Protein AF-A0A2J5I989-F1 (afdb_monomer)

Foldseek 3Di:
DDDDPQKDKDFCLGCVVPDFPCVDCPTLVVPQDDLQCAFFQLCVPQVVLLNVDNVNRLQKMWIWGDDPPDDIDTFKIWHKFFAAQVLCVVLVHPVSCVVVVVSLVVPFLQALSLRRLLRSLLSCLLVVHDGDPGPDDPSNVPPPRSNHVDDGQEMETRDMDGRPVCPPVCVRVVSVVSNVVSCVVSNRRWYKYWADQPCCLVPVPDDVVFQQQWFDDDDPPDPTDTGDPPPPQADQDPNHGTAHPGPVSRVLVVVVKDWRDKSQNHTDGDDDPVSCVVPSDDSIIIMIID

InterPro domains:
  IPR016181 Acyl-CoA N-acyltransferase [SSF55729] (39-192)

Radius of gyration: 19.59 Å; Cα contacts (8 Å, |Δi|>4): 509; chains: 1; bounding box: 57×51×46 Å

Sequence (290 aa):
MTTTSEYHVYTAQSRPDLWPDWDNESHPFCSIWPKFFEGDLTDKFYLSKTRNYDELRKFQFFIVRQSPTEPEILVAFAQSIPFFWPELEAIGGRTGLSSHPEVLQSLPDGGYDTILSRGVEQCHARQGLPPLAAPFTDDQARDCTRKCNNRPNALSALSLAVLPEWRSKGLAEMMLGCMKAAARETGLEVLVVPLRPTRKVDFPNVNIADYMFWTKGFGPAQGPVGPILSGDRERVVNGKPCLPFDPWLRKHVSLGGKVVKVARKSMAVEGDMNHFIDLNFIDDVAYTYI

pLDDT: mean 84.06, std 15.73, range [34.0, 98.38]

Organism: NCBI:txid482145

Solvent-accessible surface area (backbone atoms only — not comparable to full-atom values): 16758 Å² total; per-residue (Å²): 134,86,80,74,68,53,65,45,80,45,26,41,65,81,42,61,83,73,58,78,58,76,89,40,73,84,34,80,75,61,74,70,61,64,73,76,61,60,43,29,56,53,54,74,65,47,55,73,48,46,69,72,38,79,89,36,10,68,44,26,39,36,33,33,40,54,52,100,87,49,78,73,39,84,44,31,42,36,38,36,43,53,28,60,50,68,68,45,54,75,48,66,35,63,75,27,40,81,86,43,60,69,52,69,70,71,57,62,48,20,28,52,44,32,50,54,49,26,20,55,40,20,52,30,38,58,70,73,45,77,85,79,94,64,90,65,50,74,54,44,69,66,45,65,66,25,66,40,52,66,74,49,41,30,33,30,52,73,50,75,50,60,43,79,95,56,54,96,68,57,58,69,59,49,51,54,49,49,53,54,48,53,28,56,78,67,63,23,61,40,50,39,30,64,36,69,57,77,58,48,66,85,44,70,90,52,57,63,82,41,55,72,52,15,27,65,77,56,76,101,82,55,66,70,44,69,58,66,63,94,84,57,88,75,52,59,59,95,90,36,75,66,45,39,53,37,70,59,58,25,53,46,37,75,74,63,26,43,80,77,52,71,11,65,52,17,71,63,66,58,74,57,73,67,57,53,66,77,50,63,77,73,68,56,25,38,31,39,32,94

Structure (mmCIF, N/CA/C/O backbone):
data_AF-A0A2J5I989-F1
#
_entry.id   AF-A0A2J5I989-F1
#
loop_
_atom_site.group_PDB
_atom_site.id
_atom_site.type_symbol
_atom_site.label_atom_id
_atom_site.label_alt_id
_atom_site.label_comp_id
_atom_site.label_asym_id
_atom_site.label_entity_id
_atom_site.label_seq_id
_atom_site.pdbx_PDB_ins_code
_atom_site.Cartn_x
_atom_site.Cartn_y
_atom_site.Cartn_z
_atom_site.occupancy
_atom_site.B_iso_or_equiv
_atom_site.auth_seq_id
_atom_site.auth_comp_id
_atom_site.auth_asym_id
_atom_site.auth_atom_id
_atom_site.pdbx_PDB_model_num
ATOM 1 N N . MET A 1 1 ? -34.215 -9.564 13.462 1.00 34.00 1 MET A N 1
ATOM 2 C CA . MET A 1 1 ? -33.536 -8.331 13.907 1.00 34.00 1 MET A CA 1
ATOM 3 C C . MET A 1 1 ? -32.114 -8.398 13.385 1.00 34.00 1 MET A C 1
ATOM 5 O O . MET A 1 1 ? -31.329 -9.186 13.889 1.00 34.00 1 MET A O 1
ATOM 9 N N . THR A 1 2 ? -31.821 -7.701 12.293 1.00 36.59 2 THR A N 1
ATOM 10 C CA . THR A 1 2 ? -30.467 -7.585 11.740 1.00 36.59 2 THR A CA 1
ATOM 11 C C . THR A 1 2 ? -29.663 -6.676 12.659 1.00 36.59 2 THR A C 1
ATOM 13 O O . THR A 1 2 ? -29.947 -5.486 12.744 1.00 36.59 2 THR A O 1
ATOM 16 N N . THR A 1 3 ? -28.707 -7.237 13.394 1.00 40.03 3 THR A N 1
ATOM 17 C CA . THR A 1 3 ? -27.716 -6.463 14.144 1.00 40.03 3 THR A CA 1
ATOM 18 C C . THR A 1 3 ? -26.870 -5.689 13.140 1.00 40.03 3 THR A C 1
ATOM 20 O O . THR A 1 3 ? -26.046 -6.280 12.441 1.00 40.03 3 THR A O 1
ATOM 23 N N . THR A 1 4 ? -27.110 -4.387 13.015 1.00 56.97 4 THR A N 1
ATOM 24 C CA . THR A 1 4 ? -26.229 -3.486 12.269 1.00 56.97 4 THR A CA 1
ATOM 25 C C . THR A 1 4 ? -24.827 -3.577 12.881 1.00 56.97 4 THR A C 1
ATOM 27 O O . THR A 1 4 ? -24.689 -3.515 14.102 1.00 56.97 4 THR A O 1
ATOM 30 N N . SER A 1 5 ? -23.805 -3.809 12.052 1.00 75.12 5 SER A N 1
ATOM 31 C CA . SER A 1 5 ? -22.400 -3.819 12.485 1.00 75.12 5 SER A CA 1
ATOM 32 C C . SER A 1 5 ? -22.061 -2.481 13.143 1.00 75.12 5 SER A C 1
ATOM 34 O O . SER A 1 5 ? -22.339 -1.456 12.548 1.00 75.12 5 SER A O 1
ATOM 36 N N . GLU A 1 6 ? -21.449 -2.468 14.331 1.00 90.25 6 GLU A N 1
ATOM 37 C CA . GLU A 1 6 ? -20.997 -1.227 15.001 1.00 90.25 6 GLU A CA 1
ATOM 38 C C . GLU A 1 6 ? -19.973 -0.445 14.152 1.00 90.25 6 GLU A C 1
ATOM 40 O O . GLU A 1 6 ? -19.865 0.780 14.241 1.00 90.25 6 GLU A O 1
ATOM 45 N N . TYR A 1 7 ? -19.222 -1.161 13.313 1.00 95.00 7 TYR A N 1
ATOM 46 C CA . TYR A 1 7 ? -18.190 -0.607 12.447 1.00 95.00 7 TYR A CA 1
ATOM 47 C C . TYR A 1 7 ? -18.657 -0.579 10.998 1.00 95.00 7 TYR A C 1
ATOM 49 O O . TYR A 1 7 ? -19.063 -1.607 10.443 1.00 95.00 7 TYR A O 1
ATOM 57 N N . HIS A 1 8 ? -18.531 0.592 10.384 1.00 95.44 8 HIS A N 1
ATOM 58 C CA . HIS A 1 8 ? -18.895 0.850 9.000 1.00 95.44 8 HIS A CA 1
ATOM 59 C C . HIS A 1 8 ? -17.674 1.298 8.208 1.00 95.44 8 HIS A C 1
ATOM 61 O O . HIS A 1 8 ? -16.892 2.130 8.670 1.00 95.44 8 HIS A O 1
ATOM 67 N N . VAL A 1 9 ? -17.519 0.738 7.009 1.00 96.12 9 VAL A N 1
ATOM 68 C CA . VAL A 1 9 ? -16.417 1.078 6.111 1.00 96.12 9 VAL A CA 1
ATOM 69 C C . VAL A 1 9 ? -16.887 2.072 5.064 1.00 96.12 9 VAL A C 1
ATOM 71 O O . VAL A 1 9 ? -17.903 1.852 4.407 1.00 96.12 9 VAL A O 1
ATOM 74 N N . TYR A 1 10 ? -16.101 3.124 4.876 1.00 96.94 10 TYR A N 1
ATOM 75 C CA . TYR A 1 10 ? -16.297 4.126 3.837 1.00 96.94 10 TYR A CA 1
ATOM 76 C C . TYR A 1 10 ? -15.023 4.293 3.017 1.00 96.94 10 TYR A C 1
ATOM 78 O O . TYR A 1 10 ? -13.937 3.900 3.444 1.00 96.94 10 TYR A O 1
ATOM 86 N N . THR A 1 11 ? -15.151 4.905 1.844 1.00 96.50 11 THR A N 1
ATOM 87 C CA . THR A 1 11 ? -14.010 5.426 1.083 1.00 96.50 11 THR A CA 1
ATOM 88 C C . THR A 1 11 ? -14.000 6.948 1.092 1.00 96.50 11 THR A C 1
ATOM 90 O O . THR A 1 11 ? -15.050 7.571 1.278 1.00 96.50 11 THR A O 1
ATOM 93 N N . ALA A 1 12 ? -12.856 7.560 0.790 1.00 95.19 12 ALA A N 1
ATOM 94 C CA . ALA A 1 12 ? -12.775 9.008 0.576 1.00 95.19 12 ALA A CA 1
ATOM 95 C C . ALA A 1 12 ? -13.596 9.498 -0.622 1.00 95.19 12 ALA A C 1
ATOM 97 O O . ALA A 1 12 ? -13.903 10.682 -0.713 1.00 95.19 12 ALA A O 1
ATOM 98 N N . GLN A 1 13 ? -13.993 8.601 -1.529 1.00 94.19 13 GLN A N 1
ATOM 99 C CA . GLN A 1 13 ? -14.965 8.933 -2.565 1.00 94.19 13 GLN A CA 1
ATOM 100 C C . GLN A 1 13 ? -16.380 9.084 -1.984 1.00 94.19 13 GLN A C 1
ATOM 102 O O . GLN A 1 13 ? -17.100 9.998 -2.369 1.00 94.19 13 GLN A O 1
ATOM 107 N N . SER A 1 14 ? -16.775 8.203 -1.059 1.00 95.56 14 SER A N 1
ATOM 108 C CA . SER A 1 14 ? -18.116 8.215 -0.450 1.00 95.56 14 SER A CA 1
ATOM 109 C C . SER A 1 14 ? -18.283 9.216 0.699 1.00 95.56 14 SER A C 1
ATOM 111 O O . SER A 1 14 ? -19.377 9.729 0.910 1.00 95.56 14 SER A O 1
ATOM 113 N N . ARG A 1 15 ? -17.209 9.470 1.453 1.00 94.81 15 ARG A N 1
ATOM 114 C CA . ARG A 1 15 ? -17.177 10.320 2.648 1.00 94.81 15 ARG A CA 1
ATOM 115 C C . ARG A 1 15 ? -15.877 11.137 2.663 1.00 94.81 15 ARG A C 1
ATOM 117 O O . ARG A 1 15 ? -14.963 10.827 3.429 1.00 94.81 15 ARG A O 1
ATOM 124 N N . PRO A 1 16 ? -15.736 12.131 1.767 1.00 92.25 16 PRO A N 1
ATOM 125 C CA . PRO A 1 16 ? -14.533 12.966 1.699 1.00 92.25 16 PRO A CA 1
ATOM 126 C C . PRO A 1 16 ? -14.312 13.803 2.970 1.00 92.25 16 PRO A C 1
ATOM 128 O O . PRO A 1 16 ? -13.186 14.196 3.254 1.00 92.25 16 PRO A O 1
ATOM 131 N N . ASP A 1 17 ? -15.372 14.039 3.742 1.00 92.25 17 ASP A N 1
ATOM 132 C CA . ASP A 1 17 ? -15.377 14.768 5.011 1.00 92.25 17 ASP A CA 1
ATOM 133 C C . ASP A 1 17 ? -14.666 14.031 6.158 1.00 92.25 17 ASP A C 1
ATOM 135 O O . ASP A 1 17 ? -14.266 14.662 7.129 1.00 92.25 17 ASP A O 1
ATOM 139 N N . LEU A 1 18 ? -14.469 12.711 6.045 1.00 92.25 18 LEU A N 1
ATOM 140 C CA . LEU A 1 18 ? -13.807 11.897 7.072 1.00 92.25 18 LEU A CA 1
ATOM 141 C C . LEU A 1 18 ? -12.277 11.972 7.030 1.00 92.25 18 LEU A C 1
ATOM 143 O O . LEU A 1 18 ? -11.613 11.305 7.823 1.00 92.25 18 LEU A O 1
ATOM 147 N N . TRP A 1 19 ? -11.688 12.712 6.088 1.00 87.94 19 TRP A N 1
ATOM 148 C CA . TRP A 1 19 ? -10.236 12.794 6.013 1.00 87.94 19 TRP A CA 1
ATOM 149 C C . TRP A 1 19 ? -9.681 13.458 7.282 1.00 87.94 19 TRP A C 1
ATOM 151 O O . TRP A 1 19 ? -10.158 14.536 7.636 1.00 87.94 19 TRP A O 1
ATOM 161 N N . PRO A 1 20 ? -8.676 12.863 7.953 1.00 83.25 20 PRO A N 1
ATOM 162 C CA . PRO A 1 20 ? -8.057 13.496 9.106 1.00 83.25 20 PRO A CA 1
ATOM 163 C C . PRO A 1 20 ? -7.579 14.908 8.778 1.00 83.25 20 PRO A C 1
ATOM 165 O O . PRO A 1 20 ? -6.991 15.143 7.715 1.00 83.25 20 PRO A O 1
ATOM 168 N N . ASP A 1 21 ? -7.818 15.829 9.705 1.00 81.31 21 ASP A N 1
ATOM 169 C CA . ASP A 1 21 ? -7.241 17.164 9.645 1.00 81.31 21 ASP A CA 1
ATOM 170 C C . ASP A 1 21 ? -5.762 17.075 10.039 1.00 81.31 21 ASP A C 1
ATOM 172 O O . ASP A 1 21 ? -5.413 17.084 11.218 1.00 81.31 21 ASP A O 1
ATOM 176 N N . TRP A 1 22 ? -4.902 16.890 9.036 1.00 76.62 22 TRP A N 1
ATOM 177 C CA . TRP A 1 22 ? -3.459 16.718 9.225 1.00 76.62 22 TRP A CA 1
ATOM 178 C C . TRP A 1 22 ? -2.752 18.001 9.661 1.00 76.62 22 TRP A C 1
ATOM 180 O O . TRP A 1 22 ? -1.667 17.916 10.227 1.00 76.62 22 TRP A O 1
ATOM 190 N N . ASP A 1 23 ? -3.364 19.163 9.420 1.00 75.94 23 ASP A N 1
ATOM 191 C CA . ASP A 1 23 ? -2.826 20.456 9.848 1.00 75.94 23 ASP A CA 1
ATOM 192 C C . ASP A 1 23 ? -3.149 20.727 11.330 1.00 75.94 23 ASP A C 1
ATOM 194 O O . ASP A 1 23 ? -2.549 21.591 11.970 1.00 75.94 23 ASP A O 1
ATOM 198 N N . ASN A 1 24 ? -4.072 19.952 11.908 1.00 80.88 24 ASN A N 1
ATOM 199 C CA . ASN A 1 24 ? -4.386 19.968 13.324 1.00 80.88 24 ASN A CA 1
ATOM 200 C C . ASN A 1 24 ? -3.553 18.920 14.078 1.00 80.88 24 ASN A C 1
ATOM 202 O O . ASN A 1 24 ? -3.899 17.739 14.137 1.00 80.88 24 ASN A O 1
ATOM 206 N N . GLU A 1 25 ? -2.482 19.362 14.738 1.00 78.88 25 GLU A N 1
ATOM 207 C CA . GLU A 1 25 ? -1.609 18.500 15.554 1.00 78.88 25 GLU A CA 1
ATOM 208 C C . GLU A 1 25 ? -2.352 17.763 16.684 1.00 78.88 25 GLU A C 1
ATOM 210 O O . GLU A 1 25 ? -1.919 16.701 17.129 1.00 78.88 25 GLU A O 1
ATOM 215 N N . SER A 1 26 ? -3.497 18.292 17.135 1.00 82.81 26 SER A N 1
ATOM 216 C CA . SER A 1 26 ? -4.330 17.650 18.162 1.00 82.81 26 SER A CA 1
ATOM 217 C C . SER A 1 26 ? -5.213 16.530 17.605 1.00 82.81 26 SER A C 1
ATOM 219 O O . SER A 1 26 ? -5.892 15.846 18.374 1.00 82.81 26 SER A O 1
ATOM 221 N N . HIS A 1 27 ? -5.240 16.325 16.284 1.00 83.75 27 HIS A N 1
ATOM 222 C CA . HIS A 1 27 ? -6.022 15.259 15.679 1.00 83.75 27 HIS A CA 1
ATOM 223 C C . HIS A 1 27 ? -5.470 13.883 16.108 1.00 83.75 27 HIS A C 1
ATOM 225 O O . HIS A 1 27 ? -4.269 13.635 15.971 1.00 83.75 27 HIS A O 1
ATOM 231 N N . PRO A 1 28 ? -6.311 12.931 16.565 1.00 85.12 28 PRO A N 1
ATOM 232 C CA . PRO A 1 28 ? -5.848 11.648 17.114 1.00 85.12 28 PRO A CA 1
ATOM 233 C C . PRO A 1 28 ? -4.976 10.812 16.170 1.00 85.12 28 PRO A C 1
ATOM 235 O O . PRO A 1 28 ? -4.204 9.971 16.615 1.00 85.12 28 PRO A O 1
ATOM 238 N N . PHE A 1 29 ? -5.095 11.028 14.859 1.00 85.81 29 PHE A N 1
ATOM 239 C CA . PHE A 1 29 ? -4.285 10.337 13.858 1.00 85.81 29 PHE A CA 1
ATOM 240 C C . PHE A 1 29 ? -2.933 11.009 13.555 1.00 85.81 29 PHE A C 1
ATOM 242 O O . PHE A 1 29 ? -2.085 10.365 12.941 1.00 85.81 29 PHE A O 1
ATOM 249 N N . CYS A 1 30 ? -2.700 12.250 13.988 1.00 79.19 30 CYS A N 1
ATOM 250 C CA . CYS A 1 30 ? -1.416 12.937 13.800 1.00 79.19 30 CYS A CA 1
ATOM 251 C C . CYS A 1 30 ? -0.342 12.414 14.767 1.00 79.19 30 CYS A C 1
ATOM 253 O O . CYS A 1 30 ? 0.826 12.337 14.409 1.00 79.19 30 CYS A O 1
ATOM 255 N N . SER A 1 31 ? -0.734 11.965 15.964 1.00 75.69 31 SER A N 1
ATOM 256 C CA . SER A 1 31 ? 0.191 11.537 17.027 1.00 75.69 31 SER A CA 1
ATOM 257 C C . SER A 1 31 ? 0.538 10.041 17.030 1.00 75.69 31 SER A C 1
ATOM 259 O O . SER A 1 31 ? 1.354 9.594 17.836 1.00 75.69 31 SER A O 1
ATOM 261 N N . ILE A 1 32 ? -0.078 9.238 16.158 1.00 78.19 32 ILE A N 1
ATOM 262 C CA . ILE A 1 32 ? 0.103 7.774 16.145 1.00 78.19 32 ILE A CA 1
ATOM 263 C C . ILE A 1 32 ? 1.193 7.293 15.183 1.00 78.19 32 ILE A C 1
ATOM 265 O O . ILE A 1 32 ? 1.542 6.108 15.217 1.00 78.19 32 ILE A O 1
ATOM 269 N N . TRP A 1 33 ? 1.674 8.163 14.294 1.00 72.44 33 TRP A N 1
ATOM 270 C CA . TRP A 1 33 ? 2.685 7.805 13.308 1.00 72.44 33 TRP A CA 1
ATOM 271 C C . TRP A 1 33 ? 4.063 7.750 13.974 1.00 72.44 33 TRP A C 1
ATOM 273 O O . TRP A 1 33 ? 4.409 8.644 14.744 1.00 72.44 33 TRP A O 1
ATOM 283 N N . PRO A 1 34 ? 4.862 6.697 13.728 1.00 68.88 34 PRO A N 1
ATOM 284 C CA . PRO A 1 34 ? 6.229 6.654 14.225 1.00 68.88 34 PRO A CA 1
ATOM 285 C C . PRO A 1 34 ? 7.054 7.836 13.708 1.00 68.88 34 PRO A C 1
ATOM 287 O O . PRO A 1 34 ? 6.977 8.164 12.525 1.00 68.88 34 PRO A O 1
ATOM 290 N N . LYS A 1 35 ? 7.927 8.384 14.562 1.00 69.62 35 LYS A N 1
ATOM 291 C CA . LYS A 1 35 ? 8.809 9.515 14.225 1.00 69.62 35 LYS A CA 1
ATOM 292 C C . LYS A 1 35 ? 9.643 9.309 12.957 1.00 69.62 35 LYS A C 1
ATOM 294 O O . LYS A 1 35 ? 10.018 10.277 12.322 1.00 69.62 35 LYS A O 1
ATOM 299 N N . PHE A 1 36 ? 9.930 8.066 12.555 1.00 66.81 36 PHE A N 1
ATOM 300 C CA . PHE A 1 36 ? 10.736 7.804 11.354 1.00 66.81 36 PHE A CA 1
ATOM 301 C C . PHE A 1 36 ? 10.047 8.192 10.037 1.00 66.81 36 PHE A C 1
ATOM 303 O O . PHE A 1 36 ? 10.710 8.205 9.006 1.00 66.81 36 PHE A O 1
ATOM 310 N N . PHE A 1 37 ? 8.730 8.433 10.035 1.00 70.31 37 PHE A N 1
ATOM 311 C CA . PHE A 1 37 ? 8.035 9.006 8.876 1.00 70.31 37 PHE A CA 1
ATOM 312 C C . PHE A 1 37 ? 8.211 10.528 8.792 1.00 70.31 37 PHE A C 1
ATOM 314 O O . PHE A 1 37 ? 8.005 11.117 7.730 1.00 70.31 37 PHE A O 1
ATOM 321 N N . GLU A 1 38 ? 8.601 11.187 9.888 1.00 75.19 38 GLU A N 1
ATOM 322 C CA . GLU A 1 38 ? 8.934 12.606 9.845 1.00 75.19 38 GLU A CA 1
ATOM 323 C C . GLU A 1 38 ? 10.143 12.792 8.928 1.00 75.19 38 GLU A C 1
ATOM 325 O O . GLU A 1 38 ? 11.149 12.110 9.075 1.00 75.19 38 GLU A O 1
ATOM 330 N N . GLY A 1 39 ? 10.037 13.709 7.965 1.00 75.19 39 GLY A N 1
ATOM 331 C CA . GLY A 1 39 ? 11.130 13.967 7.024 1.00 75.19 39 GLY A CA 1
ATOM 332 C C . GLY A 1 39 ? 11.043 13.214 5.694 1.00 75.19 39 GLY A C 1
ATOM 333 O O . GLY A 1 39 ? 11.824 13.537 4.805 1.00 75.19 39 GLY A O 1
ATOM 334 N N . ASP A 1 40 ? 10.086 12.295 5.507 1.00 81.81 40 ASP A N 1
ATOM 335 C CA . ASP A 1 40 ? 9.880 11.617 4.217 1.00 81.81 40 ASP A CA 1
ATOM 336 C C . ASP A 1 40 ? 9.452 12.619 3.128 1.00 81.81 40 ASP A C 1
ATOM 338 O O . ASP A 1 40 ? 8.373 13.220 3.178 1.00 81.81 40 ASP A O 1
ATOM 342 N N . LEU A 1 41 ? 10.328 12.827 2.142 1.00 83.25 41 LEU A N 1
ATOM 343 C CA . LEU A 1 41 ? 10.103 13.778 1.052 1.00 83.25 41 LEU A CA 1
ATOM 344 C C . LEU A 1 41 ? 9.023 13.307 0.079 1.00 83.25 41 LEU A C 1
ATOM 346 O O . LEU A 1 41 ? 8.239 14.121 -0.425 1.00 83.25 41 LEU A O 1
ATOM 350 N N . THR A 1 42 ? 8.992 12.002 -0.200 1.00 88.81 42 THR A N 1
ATOM 351 C CA . THR A 1 42 ? 8.033 11.419 -1.134 1.00 88.81 42 THR A CA 1
ATOM 352 C C . THR A 1 42 ? 6.640 11.503 -0.542 1.00 88.81 42 THR A C 1
ATOM 354 O O . THR A 1 42 ? 5.716 11.932 -1.232 1.00 88.81 42 THR A O 1
ATOM 357 N N . ASP A 1 43 ? 6.489 11.144 0.730 1.00 86.75 43 ASP A N 1
ATOM 358 C CA . ASP A 1 43 ? 5.208 11.172 1.428 1.00 86.75 43 ASP A CA 1
ATOM 359 C C . ASP A 1 43 ? 4.638 12.595 1.502 1.00 86.75 43 ASP A C 1
ATOM 361 O O . ASP A 1 43 ? 3.524 12.846 1.026 1.00 86.75 43 ASP A O 1
ATOM 365 N N . LYS A 1 44 ? 5.454 13.562 1.954 1.00 85.50 44 LYS A N 1
ATOM 366 C CA . LYS A 1 44 ? 5.095 14.992 2.000 1.00 85.50 44 LYS A CA 1
ATOM 367 C C . LYS A 1 44 ? 4.592 15.509 0.654 1.00 85.50 44 LYS A C 1
ATOM 369 O O . LYS A 1 44 ? 3.645 16.298 0.602 1.00 85.50 44 LYS A O 1
ATOM 374 N N . PHE A 1 45 ? 5.210 15.074 -0.445 1.00 90.88 45 PHE A N 1
ATOM 375 C CA . PHE A 1 45 ? 4.814 15.519 -1.773 1.00 90.88 45 PHE A CA 1
ATOM 376 C C . PHE A 1 45 ? 3.614 14.742 -2.328 1.00 90.88 45 PHE A C 1
ATOM 378 O O . PHE A 1 45 ? 2.669 15.357 -2.825 1.00 90.88 45 PHE A O 1
ATOM 385 N N . TYR A 1 46 ? 3.632 13.411 -2.310 1.00 93.25 46 TYR A N 1
ATOM 386 C CA . TYR A 1 46 ? 2.692 12.574 -3.059 1.00 93.25 46 TYR A CA 1
ATOM 387 C C . TYR A 1 46 ? 1.495 12.077 -2.253 1.00 93.25 46 TYR A C 1
ATOM 389 O O . TYR A 1 46 ? 0.426 11.915 -2.843 1.00 93.25 46 TYR A O 1
ATOM 397 N N . LEU A 1 47 ? 1.613 11.848 -0.943 1.00 89.31 47 LEU A N 1
ATOM 398 C CA . LEU A 1 47 ? 0.548 11.180 -0.188 1.00 89.31 47 LEU A CA 1
ATOM 399 C C . LEU A 1 47 ? -0.752 11.985 -0.215 1.00 89.31 47 LEU A C 1
ATOM 401 O O . LEU A 1 47 ? -1.824 11.453 -0.501 1.00 89.31 47 LEU A O 1
ATOM 405 N N . SER A 1 48 ? -0.648 13.304 -0.046 1.00 87.25 48 SER A N 1
ATOM 406 C CA . SER A 1 48 ? -1.784 14.230 -0.113 1.00 87.25 48 SER A CA 1
ATOM 407 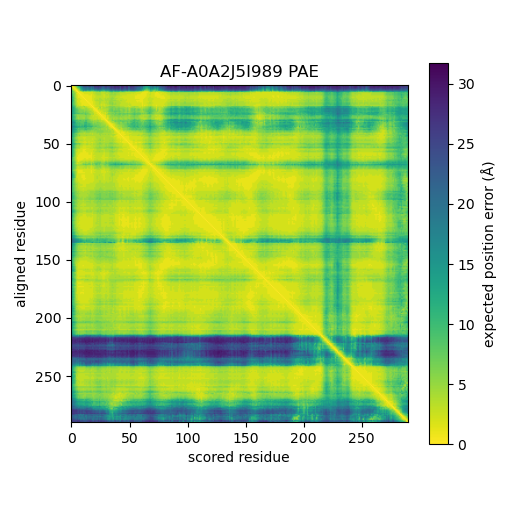C C . SER A 1 48 ? -2.481 14.265 -1.477 1.00 87.25 48 SER A C 1
ATOM 409 O O . SER A 1 48 ? -3.587 14.786 -1.573 1.00 87.25 48 SER A O 1
ATOM 411 N N . LYS A 1 49 ? -1.876 13.717 -2.536 1.00 91.62 49 LYS A N 1
ATOM 412 C CA . LYS A 1 49 ? -2.465 13.654 -3.877 1.00 91.62 49 LYS A CA 1
ATOM 413 C C . LYS A 1 49 ? -3.390 12.447 -4.057 1.00 91.62 49 LYS A C 1
ATOM 415 O O . LYS A 1 49 ? -4.319 12.511 -4.860 1.00 91.62 49 LYS A O 1
ATOM 420 N N . THR A 1 50 ? -3.217 11.389 -3.261 1.00 92.56 50 THR A N 1
ATOM 421 C CA . THR A 1 50 ? -4.076 10.185 -3.283 1.00 92.56 50 THR A CA 1
ATOM 422 C C . THR A 1 50 ? -5.548 10.490 -2.972 1.00 92.56 50 THR A C 1
ATOM 424 O O . THR A 1 50 ? -6.446 9.784 -3.427 1.00 92.56 50 THR A O 1
ATOM 427 N N . ARG A 1 51 ? -5.805 11.585 -2.247 1.00 86.75 51 ARG A N 1
ATOM 428 C CA . ARG A 1 51 ? -7.149 12.084 -1.912 1.00 86.75 51 ARG A CA 1
ATOM 429 C C . ARG A 1 51 ? -7.681 13.148 -2.878 1.00 86.75 51 ARG A C 1
ATOM 431 O O . ARG A 1 51 ? -8.875 13.422 -2.868 1.00 86.75 51 ARG A O 1
ATOM 438 N N . ASN A 1 52 ? -6.838 13.730 -3.730 1.00 88.38 52 ASN A N 1
ATOM 439 C CA . ASN A 1 52 ? -7.244 14.842 -4.596 1.00 88.38 52 ASN A CA 1
ATOM 440 C C . ASN A 1 52 ? -7.809 14.364 -5.941 1.00 88.38 52 ASN A C 1
ATOM 442 O O . ASN A 1 52 ? -8.660 15.035 -6.523 1.00 88.38 52 ASN A O 1
ATOM 446 N N . TYR A 1 53 ? -7.420 13.173 -6.404 1.00 91.31 53 TYR A N 1
ATOM 447 C CA . TYR A 1 53 ? -7.883 12.621 -7.680 1.00 91.31 53 TYR A CA 1
ATOM 448 C C . TYR A 1 53 ? -9.017 11.610 -7.496 1.00 91.31 53 TYR A C 1
ATOM 450 O O . TYR A 1 53 ? -8.908 10.681 -6.693 1.00 91.31 53 TYR A O 1
ATOM 458 N N . ASP A 1 54 ? -10.088 11.755 -8.282 1.00 89.12 54 ASP A N 1
ATOM 459 C CA . ASP A 1 54 ? -11.267 10.873 -8.226 1.00 89.12 54 ASP A CA 1
ATOM 460 C C . ASP A 1 54 ? -10.902 9.395 -8.418 1.00 89.12 54 ASP A C 1
ATOM 462 O O . ASP A 1 54 ? -11.416 8.525 -7.714 1.00 89.12 54 ASP A O 1
ATOM 466 N N . GLU A 1 55 ? -9.967 9.107 -9.330 1.00 92.38 55 GLU A N 1
ATOM 467 C CA . GLU A 1 55 ? -9.504 7.744 -9.614 1.00 92.38 55 GLU A CA 1
ATOM 468 C C . GLU A 1 55 ? -8.880 7.063 -8.383 1.00 92.38 55 GLU A C 1
ATOM 470 O O . GLU A 1 55 ? -8.989 5.843 -8.228 1.00 92.38 55 GLU A O 1
ATOM 475 N N . LEU A 1 56 ? -8.264 7.848 -7.493 1.00 96.44 56 LEU A N 1
ATOM 476 C CA . LEU A 1 56 ? -7.512 7.363 -6.336 1.00 96.44 56 LEU A CA 1
ATOM 477 C C . LEU A 1 56 ? -8.338 7.362 -5.042 1.00 96.44 56 LEU A C 1
ATOM 479 O O . LEU A 1 56 ? -8.116 6.510 -4.179 1.00 96.44 56 LEU A O 1
ATOM 483 N N . ARG A 1 57 ? -9.338 8.248 -4.916 1.00 94.62 57 ARG A N 1
ATOM 484 C CA . ARG A 1 57 ? -10.172 8.384 -3.705 1.00 94.62 57 ARG A CA 1
ATOM 485 C C . ARG A 1 57 ? -10.911 7.106 -3.302 1.00 94.62 57 ARG A C 1
ATOM 487 O O . ARG A 1 57 ? -11.140 6.879 -2.116 1.00 94.62 57 ARG A O 1
ATOM 494 N N . LYS A 1 58 ? -11.254 6.245 -4.261 1.00 94.50 58 LYS A N 1
ATOM 495 C CA . LYS A 1 58 ? -11.907 4.949 -3.994 1.00 94.50 58 LYS A CA 1
ATOM 496 C C . LYS A 1 58 ? -10.991 3.904 -3.340 1.00 94.50 58 LYS A C 1
ATOM 498 O O . LYS A 1 58 ? -11.482 2.895 -2.851 1.00 94.50 58 LYS A O 1
ATOM 503 N N . PHE A 1 59 ? -9.682 4.153 -3.325 1.00 97.31 59 PHE A N 1
ATOM 504 C CA . PHE A 1 59 ? -8.664 3.295 -2.711 1.00 97.31 59 PHE A CA 1
ATOM 505 C C . PHE A 1 59 ? -8.173 3.822 -1.355 1.00 97.31 59 PHE A C 1
ATOM 507 O O . PHE A 1 59 ? -7.189 3.316 -0.808 1.00 97.31 59 PHE A O 1
ATOM 514 N N . GLN A 1 60 ? -8.852 4.836 -0.812 1.00 97.00 60 GLN A N 1
ATOM 515 C CA . GLN A 1 60 ? -8.600 5.365 0.522 1.00 97.00 60 GLN A CA 1
ATOM 516 C C . GLN A 1 60 ? -9.796 5.019 1.403 1.00 97.00 60 GLN A C 1
ATOM 518 O O . GLN A 1 60 ? -10.922 5.378 1.059 1.00 97.00 60 GLN A O 1
ATOM 523 N N . PHE A 1 61 ? -9.562 4.306 2.499 1.00 97.19 61 PHE A N 1
ATOM 524 C CA . PHE A 1 61 ? -10.585 3.648 3.307 1.00 97.19 61 PHE A CA 1
ATOM 525 C C . PHE A 1 61 ? -10.637 4.207 4.724 1.00 97.19 61 PHE A C 1
ATOM 527 O O . PHE A 1 61 ? -9.615 4.577 5.301 1.00 97.19 61 PHE A O 1
ATOM 534 N N . PHE A 1 62 ? -11.829 4.174 5.307 1.00 97.06 62 PHE A N 1
ATOM 535 C CA . PHE A 1 62 ? -12.120 4.601 6.667 1.00 97.06 62 PHE A CA 1
ATOM 536 C C . PHE A 1 62 ? -12.951 3.548 7.382 1.00 97.06 62 PHE A C 1
ATOM 538 O O . PHE A 1 62 ? -13.854 2.974 6.777 1.00 97.06 62 PHE A O 1
ATOM 545 N N . ILE A 1 63 ? -12.701 3.346 8.674 1.00 97.25 63 ILE A N 1
ATOM 546 C CA . ILE A 1 63 ? -13.647 2.691 9.577 1.00 97.25 63 ILE A CA 1
ATOM 547 C C . ILE A 1 63 ? -14.207 3.744 10.511 1.00 97.25 63 ILE A C 1
ATOM 549 O O . ILE A 1 63 ? -13.467 4.353 11.287 1.00 97.25 63 ILE A O 1
ATOM 553 N N . VAL A 1 64 ? -15.523 3.887 10.481 1.00 96.56 64 VAL A N 1
ATOM 554 C CA . VAL A 1 64 ? -16.275 4.709 11.418 1.00 96.56 64 VAL A CA 1
ATOM 555 C C . VAL A 1 64 ? -17.025 3.793 12.373 1.00 96.56 64 VAL A C 1
ATOM 557 O O . VAL A 1 64 ? -17.734 2.879 11.947 1.00 96.56 64 VAL A O 1
ATOM 560 N N . ARG A 1 65 ? -16.861 4.031 13.672 1.00 95.19 65 ARG A N 1
ATOM 561 C CA . ARG A 1 65 ? -17.701 3.437 14.709 1.00 95.19 65 ARG A CA 1
ATOM 562 C C . ARG A 1 65 ? -18.953 4.291 14.848 1.00 95.19 65 ARG A C 1
ATOM 564 O O . ARG A 1 65 ? -18.850 5.489 15.111 1.00 95.19 65 ARG A O 1
ATOM 571 N N . GLN A 1 66 ? -20.112 3.673 14.672 1.00 93.38 66 GLN A N 1
ATOM 572 C CA . GLN A 1 66 ? -21.408 4.326 14.817 1.00 93.38 66 GLN A CA 1
ATOM 573 C C . GLN A 1 66 ? -22.107 3.826 16.079 1.00 93.38 66 GLN A C 1
ATOM 575 O O . GLN A 1 66 ? -22.012 2.655 16.442 1.00 93.38 66 GLN A O 1
ATOM 580 N N . SER A 1 67 ? -22.807 4.731 16.759 1.00 88.88 67 SER A N 1
ATOM 581 C CA . SER A 1 67 ? -23.572 4.439 17.967 1.00 88.88 67 SER A CA 1
ATOM 582 C C . SER A 1 67 ? -24.915 5.170 17.911 1.00 88.88 67 SER A C 1
ATOM 584 O O . SER A 1 67 ? -24.964 6.299 17.426 1.00 88.88 67 SER A O 1
ATOM 586 N N . PRO A 1 68 ? -26.013 4.579 18.419 1.00 86.62 68 PRO A N 1
ATOM 587 C CA . PRO A 1 68 ? -27.287 5.288 18.535 1.00 86.62 68 PRO A CA 1
ATOM 588 C C . PRO A 1 68 ? -27.247 6.464 19.522 1.00 86.62 68 PRO A C 1
ATOM 590 O O . PRO A 1 68 ? -28.102 7.342 19.455 1.00 86.62 68 PRO A O 1
ATOM 593 N N . THR A 1 69 ? -26.305 6.453 20.471 1.00 89.88 69 THR A N 1
ATOM 594 C CA . THR A 1 69 ? -26.267 7.387 21.612 1.00 89.88 69 THR A CA 1
ATOM 595 C C . THR A 1 69 ? -24.997 8.226 21.683 1.00 89.88 69 THR A C 1
ATOM 597 O O . THR A 1 69 ? -24.930 9.157 22.479 1.00 89.88 69 THR A O 1
ATOM 600 N N . GLU A 1 70 ? -23.981 7.894 20.893 1.00 89.50 70 GLU A N 1
ATOM 601 C CA . GLU A 1 70 ? -22.695 8.591 20.864 1.00 89.50 70 GLU A CA 1
ATOM 602 C C . GLU A 1 70 ? -22.426 9.110 19.446 1.00 89.50 70 GLU A C 1
ATOM 604 O O . GLU A 1 70 ? -22.903 8.504 18.482 1.00 89.50 70 GLU A O 1
ATOM 609 N N . PRO A 1 71 ? -21.669 10.211 19.293 1.00 90.88 71 PRO A N 1
ATOM 610 C CA . PRO A 1 71 ? -21.265 10.690 17.976 1.00 90.88 71 PRO A CA 1
ATOM 611 C C . PRO A 1 71 ? -20.487 9.614 17.214 1.00 90.88 71 PRO A C 1
ATOM 613 O O . PRO A 1 71 ? -19.834 8.755 17.812 1.00 90.88 71 PRO A O 1
ATOM 616 N N . GLU A 1 72 ? -20.545 9.671 15.883 1.00 93.38 72 GLU A N 1
ATOM 617 C CA . GLU A 1 72 ? -19.710 8.801 15.063 1.00 93.38 72 GLU A CA 1
ATOM 618 C C . GLU A 1 72 ? -18.226 9.143 15.252 1.00 93.38 72 GLU A C 1
ATOM 620 O O . GLU A 1 72 ? -17.856 10.304 15.434 1.00 93.38 72 GLU A O 1
ATOM 625 N N . ILE A 1 73 ? -17.374 8.118 15.238 1.00 93.06 73 ILE A N 1
ATOM 626 C CA . ILE A 1 73 ? -15.937 8.271 15.481 1.00 93.06 73 ILE A CA 1
ATOM 627 C C . ILE A 1 73 ? -15.175 7.571 14.365 1.00 93.06 73 ILE A C 1
ATOM 629 O O . ILE A 1 73 ? -15.366 6.377 14.135 1.00 93.06 73 ILE A O 1
ATOM 633 N N . LEU A 1 74 ? -14.267 8.287 13.705 1.00 94.88 74 LEU A N 1
ATOM 634 C CA . LEU A 1 74 ? -13.271 7.670 12.835 1.00 94.88 74 LEU A CA 1
ATOM 635 C C . LEU A 1 74 ? -12.267 6.898 13.702 1.00 94.88 74 LEU A C 1
ATOM 637 O O . LEU A 1 74 ? -11.498 7.495 14.448 1.00 94.88 74 LEU A O 1
ATOM 641 N N . VAL A 1 75 ? -12.272 5.569 13.612 1.00 95.44 75 VAL A N 1
ATOM 642 C CA . VAL A 1 75 ? -11.443 4.698 14.469 1.00 95.44 75 VAL A CA 1
ATOM 643 C C . VAL A 1 75 ? -10.249 4.091 13.740 1.00 95.44 75 VAL A C 1
ATOM 645 O O . VAL A 1 75 ? -9.268 3.692 14.374 1.00 95.44 75 VAL A O 1
ATOM 648 N N . ALA A 1 76 ? -10.305 4.037 12.410 1.00 95.56 76 ALA A N 1
ATOM 649 C CA . ALA A 1 76 ? -9.195 3.603 11.577 1.00 95.56 76 ALA A CA 1
ATOM 650 C C . ALA A 1 76 ? -9.260 4.236 10.187 1.00 95.56 76 ALA A C 1
ATOM 652 O O . ALA A 1 76 ? -10.342 4.546 9.688 1.00 95.56 76 ALA A O 1
ATOM 653 N N . PHE A 1 77 ? -8.110 4.340 9.533 1.00 95.12 77 PHE A N 1
ATOM 654 C CA . PHE A 1 77 ? -8.038 4.613 8.104 1.00 95.12 77 PHE A CA 1
ATOM 655 C C . PHE A 1 77 ? -6.951 3.764 7.456 1.00 95.12 77 PHE A C 1
ATOM 657 O O . PHE A 1 77 ? -6.041 3.262 8.125 1.00 95.12 77 PHE A O 1
ATOM 664 N N . ALA A 1 78 ? -7.042 3.611 6.142 1.00 95.19 78 ALA A N 1
ATOM 665 C CA . ALA A 1 78 ? -6.010 2.961 5.364 1.00 95.19 78 ALA A CA 1
ATOM 666 C C . ALA A 1 78 ? -5.923 3.552 3.956 1.00 95.19 78 ALA A C 1
ATOM 668 O O . ALA A 1 78 ? -6.937 3.879 3.345 1.00 95.19 78 ALA A O 1
ATOM 669 N N . GLN A 1 79 ? -4.708 3.674 3.439 1.00 95.94 79 GLN A N 1
ATOM 670 C CA . GLN A 1 79 ? -4.427 4.230 2.123 1.00 95.94 79 GLN A CA 1
ATOM 671 C C . GLN A 1 79 ? -3.809 3.162 1.235 1.00 95.94 79 GLN A C 1
ATOM 673 O O . GLN A 1 79 ? -2.986 2.351 1.672 1.00 95.94 79 GLN A O 1
ATOM 678 N N . SER A 1 80 ? -4.215 3.158 -0.026 1.00 97.50 80 SER A N 1
ATOM 679 C CA . SER A 1 80 ? -3.641 2.292 -1.047 1.00 97.50 80 SER A CA 1
ATOM 680 C C . SER A 1 80 ? -3.605 3.003 -2.391 1.00 97.50 80 SER A C 1
ATOM 682 O O . SER A 1 80 ? -4.338 3.963 -2.620 1.00 97.50 80 SER A O 1
ATOM 684 N N . ILE A 1 81 ? -2.729 2.546 -3.276 1.00 98.19 81 ILE A N 1
ATOM 685 C CA . ILE A 1 81 ? -2.513 3.159 -4.579 1.00 98.19 81 ILE A CA 1
ATOM 686 C C . ILE A 1 81 ? -2.551 2.093 -5.678 1.00 98.19 81 ILE A C 1
ATOM 688 O O . ILE A 1 81 ? -1.801 1.113 -5.612 1.00 98.19 81 ILE A O 1
ATOM 692 N N . PRO A 1 82 ? -3.436 2.226 -6.679 1.00 98.19 82 PRO A N 1
ATOM 693 C CA . PRO A 1 82 ? -3.397 1.377 -7.854 1.00 98.19 82 PRO A CA 1
ATOM 694 C C . PRO A 1 82 ? -2.214 1.780 -8.742 1.00 98.19 82 PRO A C 1
ATOM 696 O O . PRO A 1 82 ? -1.922 2.965 -8.910 1.00 98.19 82 PRO A O 1
ATOM 699 N N . PHE A 1 83 ? -1.546 0.804 -9.345 1.00 98.25 83 PHE A N 1
ATOM 700 C CA . PHE A 1 83 ? -0.460 1.055 -10.284 1.00 98.25 83 PHE A CA 1
ATOM 701 C C . PHE A 1 83 ? -0.462 0.030 -11.416 1.00 98.25 83 PHE A C 1
ATOM 703 O O . PHE A 1 83 ? -0.980 -1.082 -11.298 1.00 98.25 83 PHE A O 1
ATOM 710 N N . PHE A 1 84 ? 0.099 0.436 -12.547 1.00 98.38 84 PHE A N 1
ATOM 711 C CA . PHE A 1 84 ? 0.377 -0.439 -13.669 1.00 98.38 84 PHE A CA 1
ATOM 712 C C . PHE A 1 84 ? 1.761 -1.071 -13.513 1.00 98.38 84 PHE A C 1
ATOM 714 O O . PHE A 1 84 ? 2.759 -0.374 -13.287 1.00 98.38 84 PHE A O 1
ATOM 721 N N . TRP A 1 85 ? 1.788 -2.393 -13.641 1.00 97.62 85 TRP A N 1
ATOM 722 C CA . TRP A 1 85 ? 2.958 -3.252 -13.572 1.00 97.62 85 TRP A CA 1
ATOM 723 C C . TRP A 1 85 ? 3.142 -3.978 -14.921 1.00 97.62 85 TRP A C 1
ATOM 725 O O . TRP A 1 85 ? 2.458 -4.977 -15.166 1.00 97.62 85 TRP A O 1
ATOM 735 N N . PRO A 1 86 ? 4.037 -3.485 -15.800 1.00 97.88 86 PRO A N 1
ATOM 736 C CA . PRO A 1 86 ? 4.227 -4.022 -17.148 1.00 97.88 86 PRO A CA 1
ATOM 737 C C . PRO A 1 86 ? 4.623 -5.499 -17.164 1.00 97.88 86 PRO A C 1
ATOM 739 O O . PRO A 1 86 ? 4.100 -6.279 -17.951 1.00 97.88 86 PRO A O 1
ATOM 742 N N . GLU A 1 87 ? 5.521 -5.904 -16.269 1.00 97.69 87 GLU A N 1
ATOM 743 C CA . GLU A 1 87 ? 6.029 -7.273 -16.202 1.00 97.69 87 GLU A CA 1
ATOM 744 C C . GLU A 1 87 ? 4.937 -8.263 -15.779 1.00 97.69 87 GLU A C 1
ATOM 746 O O . GLU A 1 87 ? 4.916 -9.392 -16.262 1.00 97.69 87 GLU A O 1
ATOM 751 N N . LEU A 1 88 ? 3.991 -7.835 -14.932 1.00 97.19 88 LEU A N 1
ATOM 752 C CA . LEU A 1 88 ? 2.809 -8.628 -14.590 1.00 97.19 88 LEU A CA 1
ATOM 753 C C . LEU A 1 88 ? 1.849 -8.755 -15.782 1.00 97.19 88 LEU A C 1
ATOM 755 O O . LEU A 1 88 ? 1.309 -9.832 -16.017 1.00 97.19 88 LEU A O 1
ATOM 759 N N . GLU A 1 89 ? 1.640 -7.679 -16.545 1.00 97.62 89 GLU A N 1
ATOM 760 C CA . GLU A 1 89 ? 0.817 -7.728 -17.762 1.00 97.62 89 GLU A CA 1
ATOM 761 C C . GLU A 1 89 ? 1.429 -8.674 -18.807 1.00 97.62 89 GLU A C 1
ATOM 763 O O . GLU A 1 89 ? 0.720 -9.499 -19.382 1.00 97.62 89 GLU A O 1
ATOM 768 N N . ALA A 1 90 ? 2.751 -8.621 -18.990 1.00 98.06 90 ALA A N 1
ATOM 769 C CA . ALA A 1 90 ? 3.478 -9.420 -19.975 1.00 98.06 90 ALA A CA 1
ATOM 770 C C . ALA A 1 90 ? 3.334 -10.939 -19.776 1.00 98.06 90 ALA A C 1
ATOM 772 O O . ALA A 1 90 ? 3.425 -11.693 -20.744 1.00 98.06 90 ALA A O 1
ATOM 773 N N . ILE A 1 91 ? 3.082 -11.390 -18.545 1.00 97.69 91 ILE A N 1
ATOM 774 C CA . ILE A 1 91 ? 2.875 -12.810 -18.224 1.00 97.69 91 ILE A CA 1
ATOM 775 C C . ILE A 1 91 ? 1.393 -13.215 -18.180 1.00 97.69 91 ILE A C 1
ATOM 777 O O . ILE A 1 91 ? 1.077 -14.323 -17.759 1.00 97.69 91 ILE A O 1
ATOM 781 N N . GLY A 1 92 ? 0.466 -12.347 -18.597 1.00 96.00 92 GLY A N 1
ATOM 782 C CA . GLY A 1 92 ? -0.972 -12.629 -18.527 1.00 96.00 92 GLY A CA 1
ATOM 783 C C . GLY A 1 92 ? -1.549 -12.483 -17.115 1.00 96.00 92 GLY A C 1
ATOM 784 O O . GLY A 1 92 ? -2.488 -13.192 -16.737 1.00 96.00 92 GLY A O 1
ATOM 785 N N . GLY A 1 93 ? -0.964 -11.589 -16.317 1.00 94.75 93 GLY A N 1
ATOM 786 C CA . GLY A 1 93 ? -1.477 -11.232 -15.006 1.00 94.75 93 GLY A CA 1
ATOM 787 C C . GLY A 1 93 ? -1.152 -12.248 -13.913 1.00 94.75 93 GLY A C 1
ATOM 788 O O . GLY A 1 93 ? -0.184 -13.011 -13.973 1.00 94.75 93 GLY A O 1
ATOM 789 N N . ARG A 1 94 ? -1.991 -12.287 -12.877 1.00 93.62 94 ARG A N 1
ATOM 790 C CA . ARG A 1 94 ? -1.853 -13.176 -11.718 1.00 93.62 94 ARG A CA 1
ATOM 791 C C . ARG A 1 94 ? -1.800 -14.647 -12.118 1.00 93.62 94 ARG A C 1
ATOM 793 O O . ARG A 1 94 ? -1.138 -15.426 -11.436 1.00 93.62 94 ARG A O 1
ATOM 800 N N . THR A 1 95 ? -2.499 -15.045 -13.181 1.00 93.88 95 THR A N 1
ATOM 801 C CA . THR A 1 95 ? -2.503 -16.446 -13.636 1.00 93.88 95 THR A CA 1
ATOM 802 C C . THR A 1 95 ? -1.110 -16.905 -14.084 1.00 93.88 95 THR A C 1
ATOM 804 O O . THR A 1 95 ? -0.695 -18.020 -13.754 1.00 93.88 95 THR A O 1
ATOM 807 N N . GLY A 1 96 ? -0.342 -16.007 -14.710 1.00 94.69 96 GLY A N 1
ATOM 808 C CA . GLY A 1 96 ? 1.028 -16.255 -15.150 1.00 94.69 96 GLY A CA 1
ATOM 809 C C . GLY A 1 96 ? 2.053 -16.380 -14.028 1.00 94.69 96 GLY A C 1
ATOM 810 O O . GLY A 1 96 ? 3.081 -17.022 -14.224 1.00 94.69 96 GLY A O 1
ATOM 811 N N . LEU A 1 97 ? 1.786 -15.835 -12.832 1.00 90.50 97 LEU A N 1
ATOM 812 C CA . LEU A 1 97 ? 2.754 -15.829 -11.720 1.00 90.50 97 LEU A CA 1
ATOM 813 C C . LEU A 1 97 ? 3.184 -17.232 -11.276 1.00 90.50 97 LEU A C 1
ATOM 815 O O . LEU A 1 97 ? 4.258 -17.393 -10.704 1.00 90.50 97 LEU A O 1
ATOM 819 N N . SER A 1 98 ? 2.348 -18.246 -11.514 1.00 88.81 98 SER A N 1
ATOM 820 C CA . SER A 1 98 ? 2.689 -19.638 -11.202 1.00 88.81 98 SER A CA 1
ATOM 821 C C . SER A 1 98 ? 3.805 -20.190 -12.097 1.00 88.81 98 SER A C 1
ATOM 823 O O . SER A 1 98 ? 4.642 -20.952 -11.620 1.00 88.81 98 SER A O 1
ATOM 825 N N . SER A 1 99 ? 3.838 -19.776 -13.366 1.00 95.62 99 SER A N 1
ATOM 826 C CA . SER A 1 99 ? 4.861 -20.156 -14.347 1.00 95.62 99 SER A CA 1
ATOM 827 C C . SER A 1 99 ? 6.025 -19.165 -14.408 1.00 95.62 99 SER A C 1
ATOM 829 O O . SER A 1 99 ? 7.104 -19.546 -14.847 1.00 95.62 99 SER A O 1
ATOM 831 N N . HIS A 1 100 ? 5.812 -17.933 -13.934 1.00 95.25 100 HIS A N 1
ATOM 832 C CA . HIS A 1 100 ? 6.777 -16.831 -13.967 1.00 95.25 100 HIS A CA 1
ATOM 833 C C . HIS A 1 100 ? 6.973 -16.159 -12.592 1.00 95.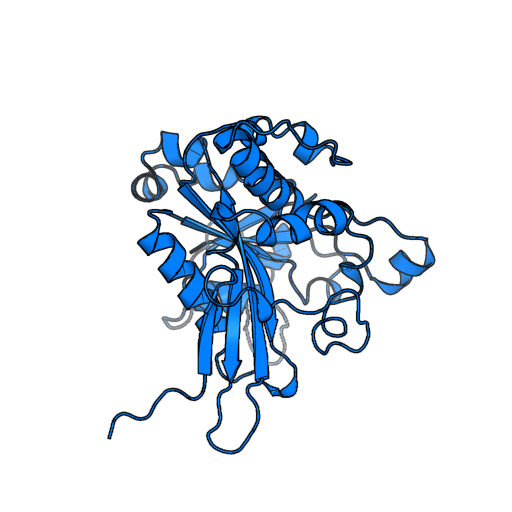25 100 HIS A C 1
ATOM 835 O O . HIS A 1 100 ? 6.735 -14.954 -12.437 1.00 95.25 100 HIS A O 1
ATOM 841 N N . PRO A 1 101 ? 7.369 -16.906 -11.542 1.00 91.38 101 PRO A N 1
ATOM 842 C CA . PRO A 1 101 ? 7.535 -16.350 -10.197 1.00 91.38 101 PRO A CA 1
ATOM 843 C C . PRO A 1 101 ? 8.653 -15.296 -10.103 1.00 91.38 101 PRO A C 1
ATOM 845 O O . PRO A 1 101 ? 8.645 -14.469 -9.188 1.00 91.38 101 PRO A O 1
ATOM 848 N N . GLU A 1 102 ? 9.609 -15.297 -11.034 1.00 94.00 102 GLU A N 1
ATOM 849 C CA . GLU A 1 102 ? 10.690 -14.316 -11.142 1.00 94.00 102 GLU A CA 1
ATOM 850 C C . GLU A 1 102 ? 10.185 -12.889 -11.363 1.00 94.00 102 GLU A C 1
ATOM 852 O O . GLU A 1 102 ? 10.839 -11.945 -10.915 1.00 94.00 102 GLU A O 1
ATOM 857 N N . VAL A 1 103 ? 8.996 -12.715 -11.959 1.00 94.62 103 VAL A N 1
ATOM 858 C CA . VAL A 1 1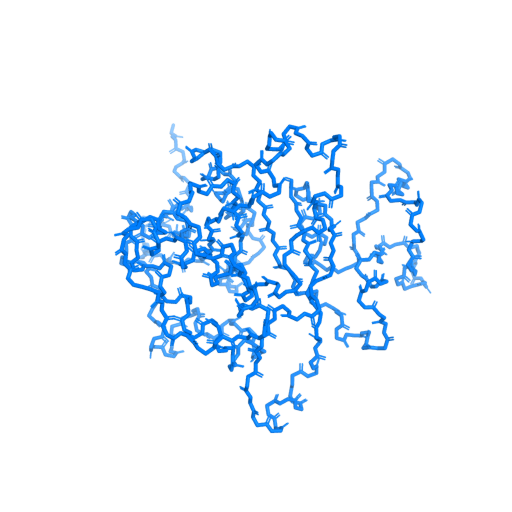03 ? 8.390 -11.392 -12.170 1.00 94.62 103 VAL A CA 1
ATOM 859 C C . VAL A 1 103 ? 8.229 -10.643 -10.856 1.00 94.62 103 VAL A C 1
ATOM 861 O O . VAL A 1 103 ? 8.427 -9.434 -10.826 1.00 94.62 103 VAL A O 1
ATOM 864 N N . LEU A 1 104 ? 7.992 -11.332 -9.737 1.00 92.19 104 LEU A N 1
ATOM 865 C CA . LEU A 1 104 ? 7.889 -10.695 -8.423 1.00 92.19 104 LEU A CA 1
ATOM 866 C C . LEU A 1 104 ? 9.158 -9.911 -8.030 1.00 92.19 104 LEU A C 1
ATOM 868 O O . LEU A 1 104 ? 9.080 -8.952 -7.262 1.00 92.19 104 LEU A O 1
ATOM 872 N N . GLN A 1 105 ? 10.324 -10.277 -8.574 1.00 92.00 105 GLN A N 1
ATOM 873 C CA . GLN A 1 105 ? 11.587 -9.575 -8.332 1.00 92.00 105 GLN A CA 1
ATOM 874 C C . GLN A 1 105 ? 11.708 -8.248 -9.103 1.00 92.00 105 GLN A C 1
ATOM 876 O O . GLN A 1 105 ? 12.551 -7.427 -8.736 1.00 92.00 105 GLN A O 1
ATOM 881 N N . SER A 1 106 ? 10.849 -8.012 -10.107 1.00 94.12 106 SER A N 1
ATOM 882 C CA . SER A 1 106 ? 10.785 -6.762 -10.888 1.00 94.12 106 SER A CA 1
ATOM 883 C C . SER A 1 106 ? 10.121 -5.595 -10.150 1.00 94.12 106 SER A C 1
ATOM 885 O O . SER A 1 106 ? 10.180 -4.459 -10.617 1.00 94.12 106 SER A O 1
ATOM 887 N N . LEU A 1 107 ? 9.520 -5.839 -8.975 1.00 93.31 107 LEU A N 1
ATOM 888 C CA . LEU A 1 107 ? 9.072 -4.753 -8.102 1.00 93.31 107 LEU A CA 1
ATOM 889 C C . LEU A 1 107 ? 10.246 -3.802 -7.798 1.00 93.31 107 LEU A C 1
ATOM 891 O O . LEU A 1 107 ? 11.359 -4.278 -7.539 1.00 93.31 107 LEU A O 1
ATOM 895 N N . PRO A 1 108 ? 10.017 -2.477 -7.813 1.00 91.88 108 PRO A N 1
ATOM 896 C CA . PRO A 1 108 ? 11.092 -1.497 -7.734 1.00 91.88 108 PRO A CA 1
ATOM 897 C C . PRO A 1 108 ? 11.850 -1.584 -6.404 1.00 91.88 108 PRO A C 1
ATOM 899 O O . PRO A 1 108 ? 11.251 -1.682 -5.335 1.00 91.88 108 PRO A O 1
ATOM 902 N N . ASP A 1 109 ? 13.180 -1.485 -6.456 1.00 89.75 109 ASP A N 1
ATOM 903 C CA . ASP A 1 109 ? 14.025 -1.454 -5.249 1.00 89.75 109 ASP A CA 1
ATOM 904 C C . ASP A 1 109 ? 13.791 -0.201 -4.394 1.00 89.75 109 ASP A C 1
ATOM 906 O O . ASP A 1 109 ? 14.018 -0.227 -3.181 1.00 89.75 109 ASP A O 1
ATOM 910 N N . GLY A 1 110 ? 13.291 0.868 -5.021 1.00 90.94 110 GLY A N 1
ATOM 911 C CA . GLY A 1 110 ? 12.855 2.092 -4.359 1.00 90.94 110 GLY A CA 1
ATOM 912 C C . GLY A 1 110 ? 11.509 1.979 -3.636 1.00 90.94 110 GLY A C 1
ATOM 913 O O . GLY A 1 110 ? 10.973 2.990 -3.194 1.00 90.94 110 GLY A O 1
ATOM 914 N N . GLY A 1 111 ? 10.942 0.777 -3.488 1.00 92.44 111 GLY A N 1
ATOM 915 C CA . GLY A 1 111 ? 10.038 0.525 -2.372 1.00 92.44 111 GLY A CA 1
ATOM 916 C C . GLY A 1 111 ? 8.680 1.221 -2.406 1.00 92.44 111 GLY A C 1
ATOM 917 O O . GLY A 1 111 ? 8.060 1.424 -3.454 1.00 92.44 111 GLY A O 1
ATOM 918 N N . TYR A 1 112 ? 8.250 1.583 -1.197 1.00 91.88 112 TYR A N 1
ATOM 919 C CA . TYR A 1 112 ? 7.141 2.486 -0.895 1.00 91.88 112 TYR A CA 1
ATOM 920 C C . TYR A 1 112 ? 7.197 3.770 -1.738 1.00 91.88 112 TYR A C 1
ATOM 922 O O . TYR A 1 112 ? 6.245 4.047 -2.468 1.00 91.88 112 TYR A O 1
ATOM 930 N N . ASP A 1 113 ? 8.329 4.480 -1.737 1.00 92.81 113 ASP A N 1
ATOM 931 C CA . ASP A 1 113 ? 8.481 5.768 -2.420 1.00 92.81 113 ASP A CA 1
ATOM 932 C C . ASP A 1 113 ? 8.252 5.673 -3.932 1.00 92.81 113 ASP A C 1
ATOM 934 O O . ASP A 1 113 ? 7.586 6.511 -4.557 1.00 92.81 113 ASP A O 1
ATOM 938 N N . THR A 1 114 ? 8.818 4.640 -4.555 1.00 95.00 114 THR A N 1
ATOM 939 C CA . THR A 1 114 ? 8.679 4.444 -6.003 1.00 95.00 114 THR A CA 1
ATOM 940 C C . THR A 1 114 ? 7.261 4.026 -6.370 1.00 95.00 114 THR A C 1
ATOM 942 O O . THR A 1 114 ? 6.723 4.504 -7.361 1.00 95.00 114 THR A O 1
ATOM 945 N N . ILE A 1 115 ? 6.609 3.190 -5.560 1.00 95.94 115 ILE A N 1
ATOM 946 C CA . ILE A 1 115 ? 5.231 2.763 -5.828 1.00 95.94 115 ILE A CA 1
ATOM 947 C C . ILE A 1 115 ? 4.222 3.901 -5.621 1.00 95.94 115 ILE A C 1
ATOM 949 O O . ILE A 1 115 ? 3.322 4.065 -6.449 1.00 95.94 115 ILE A O 1
ATOM 953 N N . LEU A 1 116 ? 4.382 4.709 -4.568 1.00 95.88 116 LEU A N 1
ATOM 954 C CA . LEU A 1 116 ? 3.537 5.877 -4.312 1.00 95.88 116 LEU A CA 1
ATOM 955 C C . LEU A 1 116 ? 3.628 6.886 -5.465 1.00 95.88 116 LEU A C 1
ATOM 957 O O . LEU A 1 116 ? 2.605 7.243 -6.056 1.00 95.88 116 LEU A O 1
ATOM 961 N N . SER A 1 117 ? 4.846 7.293 -5.835 1.00 96.12 117 SER A N 1
ATOM 962 C CA . SER A 1 117 ? 5.052 8.214 -6.960 1.00 96.12 117 SER A CA 1
ATOM 963 C C . SER A 1 117 ? 4.541 7.629 -8.281 1.00 96.12 117 SER A C 1
ATOM 965 O O . SER A 1 117 ? 3.810 8.310 -8.999 1.00 96.12 117 SER A O 1
ATOM 967 N N . ARG A 1 118 ? 4.823 6.349 -8.578 1.00 96.69 118 ARG A N 1
ATOM 968 C CA . ARG A 1 118 ? 4.341 5.660 -9.785 1.00 96.69 118 ARG A CA 1
ATOM 969 C C . ARG A 1 118 ? 2.826 5.733 -9.914 1.00 96.69 118 ARG A C 1
ATOM 971 O O . ARG A 1 118 ? 2.335 6.132 -10.964 1.00 96.69 118 ARG A O 1
ATOM 978 N N . GLY A 1 119 ? 2.079 5.355 -8.880 1.00 97.50 119 GLY A N 1
ATOM 979 C CA . GLY A 1 119 ? 0.620 5.323 -8.977 1.00 97.50 119 GLY A CA 1
ATOM 980 C C . GLY A 1 119 ? -0.004 6.710 -9.173 1.00 97.50 119 GLY A C 1
ATOM 981 O O . GLY A 1 119 ? -0.946 6.852 -9.956 1.00 97.50 119 GLY A O 1
ATOM 982 N N . VAL A 1 120 ? 0.556 7.749 -8.539 1.00 97.19 120 VAL A N 1
ATOM 983 C CA . VAL A 1 120 ? 0.097 9.135 -8.729 1.00 97.19 120 VAL A CA 1
ATOM 984 C C . VAL A 1 120 ? 0.455 9.672 -10.121 1.00 97.19 120 VAL A C 1
ATOM 986 O O . VAL A 1 120 ? -0.409 10.231 -10.794 1.00 97.19 120 VAL A O 1
ATOM 989 N N . GLU A 1 121 ? 1.689 9.481 -10.590 1.00 96.69 121 GLU A N 1
ATOM 990 C CA . GLU A 1 121 ? 2.120 9.936 -11.924 1.00 96.69 121 GLU A CA 1
ATOM 991 C C . GLU A 1 121 ? 1.365 9.216 -13.049 1.00 96.69 121 GLU A C 1
ATOM 993 O O . GLU A 1 121 ? 0.943 9.843 -14.019 1.00 96.69 121 GLU A O 1
ATOM 998 N N . GLN A 1 122 ? 1.097 7.916 -12.904 1.00 97.75 122 GLN A N 1
ATOM 999 C CA . GLN A 1 122 ? 0.294 7.179 -13.881 1.00 97.75 122 GLN A CA 1
ATOM 1000 C C . GLN A 1 122 ? -1.167 7.658 -13.894 1.00 97.75 122 GLN A C 1
ATOM 1002 O O . GLN A 1 122 ? -1.795 7.697 -14.952 1.00 97.75 122 GLN A O 1
ATOM 1007 N N . CYS A 1 123 ? -1.714 8.060 -12.739 1.00 97.19 123 CYS A N 1
ATOM 1008 C CA . CYS A 1 123 ? -3.025 8.712 -12.658 1.00 97.19 123 CYS A CA 1
ATOM 1009 C C . CYS A 1 123 ? -3.026 10.047 -13.423 1.00 97.19 123 CYS A C 1
ATOM 1011 O O . CYS A 1 123 ? -3.958 10.324 -14.177 1.00 97.19 123 CYS A O 1
ATOM 1013 N N . HIS A 1 124 ? -1.964 10.847 -13.294 1.00 96.06 124 HIS A N 1
ATOM 1014 C CA . HIS A 1 124 ? -1.761 12.061 -14.092 1.00 96.06 124 HIS A CA 1
ATOM 1015 C C . HIS A 1 124 ? -1.700 11.764 -15.593 1.00 96.06 124 HIS A C 1
ATOM 1017 O O . HIS A 1 124 ? -2.432 12.375 -16.374 1.00 96.06 124 HIS A O 1
ATOM 1023 N N . ALA A 1 125 ? -0.877 10.792 -15.991 1.00 96.62 125 ALA A N 1
ATOM 1024 C CA . ALA A 1 125 ? -0.703 10.400 -17.384 1.00 96.62 125 ALA A CA 1
ATOM 1025 C C . ALA A 1 125 ? -2.026 9.941 -18.019 1.00 96.62 125 ALA A C 1
ATOM 1027 O O . ALA A 1 125 ? -2.331 10.312 -19.153 1.00 96.62 125 ALA A O 1
ATOM 1028 N N . ARG A 1 126 ? -2.854 9.189 -17.278 1.00 96.94 126 ARG A N 1
ATOM 1029 C CA . A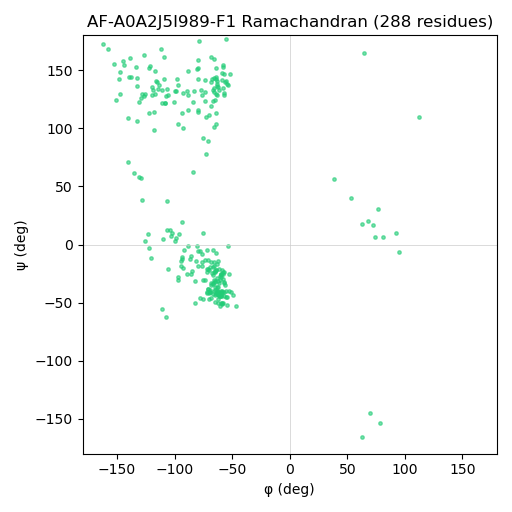RG A 1 126 ? -4.201 8.780 -17.714 1.00 96.94 126 ARG A CA 1
ATOM 1030 C C . ARG A 1 126 ? -5.173 9.943 -17.886 1.00 96.94 126 ARG A C 1
ATOM 1032 O O . ARG A 1 126 ? -6.042 9.873 -18.748 1.00 96.94 126 ARG A O 1
ATOM 1039 N N . GLN A 1 127 ? -5.021 11.002 -17.097 1.00 95.44 127 GLN A N 1
ATOM 1040 C CA . GLN A 1 127 ? -5.850 12.208 -17.177 1.00 95.44 127 GLN A CA 1
ATOM 1041 C C . GLN A 1 127 ? -5.312 13.249 -18.173 1.00 95.44 127 GLN A C 1
ATOM 1043 O O . GLN A 1 127 ? -5.927 14.298 -18.346 1.00 95.44 127 GLN A O 1
ATOM 1048 N N . GLY A 1 128 ? -4.174 12.988 -18.828 1.00 95.12 128 GLY A N 1
ATOM 1049 C CA . GLY A 1 128 ? -3.522 13.955 -19.716 1.00 95.12 128 GLY A CA 1
ATOM 1050 C C . GLY A 1 128 ? -2.946 15.171 -18.981 1.00 95.12 128 GLY A C 1
ATOM 1051 O O . GLY A 1 128 ? -2.736 16.216 -19.594 1.00 95.12 128 GLY A O 1
ATOM 1052 N N . LEU A 1 129 ? -2.708 15.053 -17.671 1.00 93.81 129 LEU A N 1
ATOM 1053 C CA . LEU A 1 129 ? -2.104 16.101 -16.854 1.00 93.81 129 LEU A CA 1
ATOM 1054 C C . LEU A 1 129 ? -0.575 16.102 -17.019 1.00 93.81 129 LEU A C 1
ATOM 1056 O O . LEU A 1 129 ? 0.020 15.048 -17.266 1.00 93.81 129 LEU A O 1
ATOM 1060 N N . PRO A 1 130 ? 0.090 17.261 -16.865 1.00 91.50 130 PRO A N 1
ATOM 1061 C CA . PRO A 1 130 ? 1.544 17.326 -16.938 1.00 91.50 130 PRO A CA 1
ATOM 1062 C C . PRO A 1 130 ? 2.203 16.521 -15.799 1.00 91.50 130 PRO A C 1
ATOM 1064 O O . PRO A 1 130 ? 1.618 16.412 -14.712 1.00 91.50 130 PRO A O 1
ATOM 1067 N N . PRO A 1 131 ? 3.424 15.989 -16.011 1.00 87.25 131 PRO A N 1
ATOM 1068 C CA . PRO A 1 131 ? 4.204 15.351 -14.952 1.00 87.25 131 PRO A CA 1
ATOM 1069 C C . PRO A 1 131 ? 4.442 16.301 -13.778 1.00 87.25 131 PRO A C 1
ATOM 1071 O O . PRO A 1 131 ? 4.612 17.509 -13.974 1.00 87.25 131 PRO A O 1
ATOM 1074 N N . LEU A 1 132 ? 4.489 15.765 -12.560 1.00 90.31 132 LEU A N 1
ATOM 1075 C CA . LEU A 1 132 ? 4.748 16.588 -11.381 1.00 90.31 132 LEU A CA 1
ATOM 1076 C C . LEU A 1 132 ? 6.251 16.871 -11.240 1.00 90.31 132 LEU A C 1
ATOM 1078 O O . LEU A 1 132 ? 7.101 16.015 -11.480 1.00 90.31 132 LEU A O 1
ATOM 1082 N N . ALA A 1 133 ? 6.588 18.087 -10.808 1.00 85.75 133 ALA A N 1
ATOM 1083 C CA . ALA A 1 133 ? 7.959 18.492 -10.497 1.00 85.75 133 ALA A CA 1
ATOM 1084 C C . ALA A 1 133 ? 8.341 18.070 -9.065 1.00 85.75 133 ALA A C 1
ATOM 1086 O O . ALA A 1 133 ? 8.545 18.913 -8.194 1.00 85.75 133 ALA A O 1
ATOM 1087 N N . ALA A 1 134 ? 8.355 16.763 -8.800 1.00 83.00 134 ALA A N 1
ATOM 1088 C CA . ALA A 1 134 ? 8.694 16.229 -7.484 1.00 83.00 134 ALA A CA 1
ATOM 1089 C C . ALA A 1 134 ? 10.217 16.191 -7.247 1.00 83.00 134 ALA A C 1
ATOM 1091 O O . ALA A 1 134 ? 10.979 16.018 -8.206 1.00 83.00 134 ALA A O 1
ATOM 1092 N N . PRO A 1 135 ? 10.678 16.291 -5.985 1.00 79.25 135 PRO A N 1
ATOM 1093 C CA . PRO A 1 135 ? 12.065 16.016 -5.619 1.00 79.25 135 PRO A CA 1
ATOM 1094 C C . PRO A 1 135 ? 12.319 14.503 -5.684 1.00 79.25 135 PRO A C 1
ATOM 1096 O O . PRO A 1 135 ? 12.286 13.806 -4.674 1.00 79.25 135 PRO A O 1
ATOM 1099 N N . PHE A 1 136 ? 12.489 13.980 -6.899 1.00 80.62 136 PHE A N 1
ATOM 1100 C CA . PHE A 1 136 ? 12.614 12.544 -7.118 1.00 80.62 136 PHE A CA 1
ATOM 1101 C C . PHE A 1 136 ? 13.847 11.963 -6.429 1.00 80.62 136 PHE A C 1
ATOM 1103 O O . PHE A 1 136 ? 14.956 12.471 -6.595 1.00 80.62 136 PHE A O 1
ATOM 1110 N N . THR A 1 137 ? 13.667 10.824 -5.765 1.00 87.50 137 THR A N 1
ATOM 1111 C CA . THR A 1 137 ? 14.782 9.937 -5.442 1.00 87.50 137 THR A CA 1
ATOM 1112 C C . THR A 1 137 ? 15.375 9.354 -6.727 1.00 87.50 137 THR A C 1
ATOM 1114 O O . THR A 1 137 ? 14.726 9.284 -7.776 1.00 87.50 137 THR A O 1
ATOM 1117 N N . ASP A 1 138 ? 16.611 8.876 -6.642 1.00 88.56 138 ASP A N 1
ATOM 1118 C CA . ASP A 1 138 ? 17.305 8.199 -7.738 1.00 88.56 138 ASP A CA 1
ATOM 1119 C C . ASP A 1 138 ? 16.483 7.062 -8.375 1.00 88.56 138 ASP A C 1
ATOM 1121 O O . ASP A 1 138 ? 16.478 6.890 -9.597 1.00 88.56 138 ASP A O 1
ATOM 1125 N N . ASP A 1 139 ? 15.787 6.270 -7.555 1.00 90.12 139 ASP A N 1
ATOM 1126 C CA . ASP A 1 139 ? 14.958 5.154 -8.020 1.00 90.12 139 ASP A CA 1
ATOM 1127 C C . ASP A 1 139 ? 13.691 5.637 -8.726 1.00 90.12 139 ASP A C 1
ATOM 1129 O O . ASP A 1 139 ? 13.360 5.138 -9.803 1.00 90.12 139 ASP A O 1
ATOM 1133 N N . GLN A 1 140 ? 13.043 6.676 -8.199 1.00 92.81 140 GLN A N 1
ATOM 1134 C CA . GLN A 1 140 ? 11.903 7.302 -8.864 1.00 92.81 140 GLN A CA 1
ATOM 1135 C C . GLN A 1 140 ? 12.316 7.918 -10.204 1.00 92.81 140 GLN A C 1
ATOM 1137 O O . GLN A 1 140 ? 11.606 7.769 -11.197 1.00 92.81 140 GLN A O 1
ATOM 1142 N N . ALA A 1 141 ? 13.478 8.576 -10.268 1.00 91.44 141 ALA A N 1
ATOM 1143 C CA . ALA A 1 141 ? 13.993 9.175 -11.495 1.00 91.44 141 ALA A CA 1
ATOM 1144 C C . ALA A 1 141 ? 14.196 8.131 -12.610 1.00 91.44 141 ALA A C 1
ATOM 1146 O O . ALA A 1 141 ? 13.844 8.396 -13.767 1.00 91.44 141 ALA A O 1
ATOM 1147 N N . ARG A 1 142 ? 14.698 6.940 -12.253 1.00 92.31 142 ARG A N 1
ATOM 1148 C CA . ARG A 1 142 ? 14.885 5.800 -13.166 1.00 92.31 142 ARG A CA 1
ATOM 1149 C C . ARG A 1 142 ? 13.594 5.061 -13.516 1.00 92.31 142 ARG A C 1
ATOM 1151 O O . ARG A 1 142 ? 13.575 4.353 -14.521 1.00 92.31 142 ARG A O 1
ATOM 1158 N N . ASP A 1 143 ? 12.528 5.217 -12.734 1.00 94.19 143 ASP A N 1
ATOM 1159 C CA . ASP A 1 143 ? 11.255 4.552 -12.996 1.00 94.19 143 ASP A CA 1
ATOM 1160 C C . ASP A 1 143 ? 10.551 5.145 -14.227 1.00 94.19 143 ASP A C 1
ATOM 1162 O O . ASP A 1 143 ? 9.753 6.080 -14.142 1.00 94.19 143 ASP A O 1
ATOM 1166 N N . CYS A 1 144 ? 10.840 4.612 -15.413 1.00 93.44 144 CYS A N 1
ATOM 1167 C CA . CYS A 1 144 ? 10.168 5.023 -16.646 1.00 93.44 144 CYS A CA 1
ATOM 1168 C C . CYS A 1 144 ? 8.677 4.641 -16.656 1.00 93.44 144 CYS A C 1
ATOM 1170 O O . CYS A 1 144 ? 7.877 5.339 -17.282 1.00 93.44 144 CYS A O 1
ATOM 1172 N N . THR A 1 145 ? 8.290 3.594 -15.919 1.00 95.75 145 THR A N 1
ATOM 1173 C CA . THR A 1 145 ? 6.919 3.060 -15.856 1.00 95.75 145 THR A CA 1
ATOM 1174 C C . THR A 1 145 ? 5.924 4.045 -15.242 1.00 95.75 145 THR A C 1
ATOM 1176 O O . THR A 1 145 ? 4.733 3.995 -15.556 1.00 95.75 145 THR A O 1
ATOM 1179 N N . ARG A 1 146 ? 6.381 5.006 -14.427 1.00 94.62 146 ARG A N 1
ATOM 1180 C CA . ARG A 1 146 ? 5.526 6.080 -13.884 1.00 94.62 146 ARG A CA 1
ATOM 1181 C C . ARG A 1 146 ? 4.859 6.945 -14.962 1.00 94.62 146 ARG A C 1
ATOM 1183 O O . ARG A 1 146 ? 3.840 7.565 -14.695 1.00 94.62 146 ARG A O 1
ATOM 1190 N N . LYS A 1 147 ? 5.417 6.974 -16.180 1.00 94.00 147 LYS A N 1
ATOM 1191 C CA . LYS A 1 147 ? 4.896 7.748 -17.322 1.00 94.00 147 LYS A CA 1
ATOM 1192 C C . LYS A 1 147 ? 3.815 7.006 -18.114 1.00 94.00 147 LYS A C 1
ATOM 1194 O O . LYS A 1 147 ? 3.212 7.592 -19.010 1.00 94.00 147 LYS A O 1
ATOM 1199 N N . CYS A 1 148 ? 3.602 5.719 -17.842 1.00 96.25 148 CYS A N 1
ATOM 1200 C CA . CYS A 1 148 ? 2.607 4.917 -18.544 1.00 96.25 148 CYS A CA 1
ATOM 1201 C C . CYS A 1 148 ? 1.187 5.391 -18.214 1.00 96.25 148 CYS A C 1
ATOM 1203 O O . CYS A 1 148 ? 0.869 5.701 -17.068 1.00 96.25 148 CYS A O 1
ATOM 1205 N N . ASN A 1 149 ? 0.309 5.373 -19.214 1.00 97.12 149 ASN A N 1
ATOM 1206 C CA . ASN A 1 149 ? -1.118 5.666 -19.061 1.00 97.12 149 ASN A CA 1
ATOM 1207 C C . ASN A 1 149 ? -1.991 4.400 -19.152 1.00 97.12 149 ASN A C 1
ATOM 1209 O O . ASN A 1 149 ? -3.214 4.484 -19.263 1.00 97.12 149 ASN A O 1
ATOM 1213 N N . ASN A 1 150 ? -1.382 3.216 -19.099 1.00 97.88 150 ASN A N 1
ATOM 1214 C CA . ASN A 1 150 ? -2.101 1.951 -19.032 1.00 97.88 150 ASN A CA 1
ATOM 1215 C C . ASN A 1 150 ? -3.015 1.914 -17.797 1.00 97.88 150 ASN A C 1
ATOM 1217 O O . ASN A 1 150 ? -2.772 2.581 -16.780 1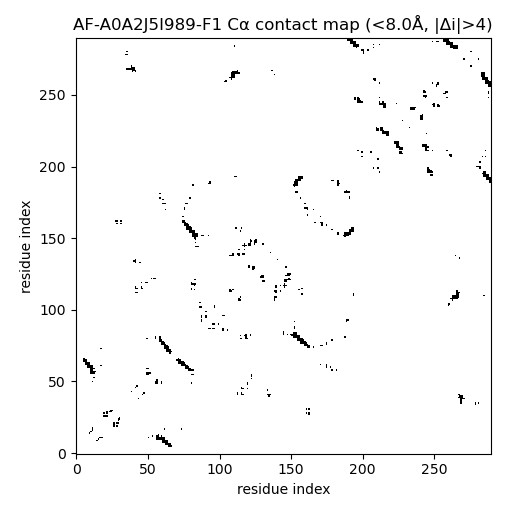.00 97.88 150 ASN A O 1
ATOM 1221 N N . ARG A 1 151 ? -4.076 1.106 -17.882 1.00 97.19 151 ARG A N 1
ATOM 1222 C CA . ARG A 1 151 ? -4.927 0.824 -16.724 1.00 97.19 151 ARG A CA 1
ATOM 1223 C C . ARG A 1 151 ? -4.100 0.102 -15.651 1.00 97.19 151 ARG A C 1
ATOM 1225 O O . ARG A 1 151 ? -3.281 -0.745 -16.001 1.00 97.19 151 ARG A O 1
ATOM 1232 N N . PRO A 1 152 ? -4.294 0.421 -14.362 1.00 98.06 152 PRO A N 1
ATOM 1233 C CA . PRO A 1 152 ? -3.610 -0.299 -13.299 1.00 98.06 152 PRO A CA 1
ATOM 1234 C C . PRO A 1 152 ? -4.047 -1.769 -13.279 1.00 98.06 152 PRO A C 1
ATOM 1236 O O . PRO A 1 152 ? -5.213 -2.073 -13.525 1.00 98.06 152 PRO A O 1
ATOM 1239 N N . ASN A 1 153 ? -3.110 -2.663 -12.969 1.00 98.06 153 ASN A N 1
ATOM 1240 C CA . ASN A 1 153 ? -3.328 -4.108 -12.812 1.00 98.06 153 ASN A CA 1
ATOM 1241 C C . ASN A 1 153 ? -2.907 -4.611 -11.417 1.00 98.06 153 ASN A C 1
ATOM 1243 O O . ASN A 1 153 ? -3.115 -5.777 -11.083 1.00 98.06 153 ASN A O 1
ATOM 1247 N N . ALA A 1 154 ? -2.355 -3.729 -10.583 1.00 97.94 154 ALA A N 1
ATOM 1248 C CA . ALA A 1 154 ? -1.904 -4.011 -9.231 1.00 97.94 154 ALA A CA 1
ATOM 1249 C C . ALA A 1 154 ? -2.389 -2.933 -8.251 1.00 97.94 154 ALA A C 1
ATOM 1251 O O . ALA A 1 154 ? -2.588 -1.775 -8.621 1.00 97.94 154 ALA A O 1
ATOM 1252 N N . LEU A 1 155 ? -2.555 -3.312 -6.985 1.00 98.25 155 LEU A N 1
ATOM 1253 C CA . LEU A 1 155 ? -2.803 -2.410 -5.862 1.00 98.25 155 LEU A CA 1
ATOM 1254 C C . LEU A 1 155 ? -1.623 -2.488 -4.894 1.00 98.25 155 LEU A C 1
ATOM 1256 O O . LEU A 1 155 ? -1.134 -3.581 -4.622 1.00 98.25 155 LEU A O 1
ATOM 1260 N N . SER A 1 156 ? -1.188 -1.363 -4.335 1.00 97.62 156 SER A N 1
ATOM 1261 C CA . SER A 1 156 ? -0.259 -1.354 -3.204 1.00 97.62 156 SER A CA 1
ATOM 1262 C C . SER A 1 156 ? -0.907 -0.737 -1.982 1.00 97.62 156 SER A C 1
ATOM 1264 O O . SER A 1 156 ? -1.415 0.378 -2.060 1.00 97.62 156 SER A O 1
ATOM 1266 N N . ALA A 1 157 ? -0.850 -1.415 -0.840 1.00 96.12 157 ALA A N 1
ATOM 1267 C CA . ALA A 1 157 ? -1.111 -0.755 0.433 1.00 96.12 157 ALA A CA 1
ATOM 1268 C C . ALA A 1 157 ? 0.025 0.240 0.723 1.00 96.12 157 ALA A C 1
ATOM 1270 O O . ALA A 1 157 ? 1.187 -0.050 0.435 1.00 96.12 157 ALA A O 1
ATOM 1271 N N . LEU A 1 158 ? -0.323 1.408 1.256 1.00 92.94 158 LEU A N 1
ATOM 1272 C CA . LEU A 1 158 ? 0.624 2.461 1.618 1.00 92.94 158 LEU A CA 1
ATOM 1273 C C . LEU A 1 158 ? 0.695 2.606 3.133 1.00 92.94 158 LEU A C 1
ATOM 1275 O O . LEU A 1 158 ? 1.756 2.482 3.734 1.00 92.94 158 LEU A O 1
ATOM 1279 N N . SER A 1 159 ? -0.457 2.823 3.758 1.00 89.94 159 SER A N 1
ATOM 1280 C CA . SER A 1 159 ? -0.527 3.123 5.179 1.00 89.94 159 SER A CA 1
ATOM 1281 C C . SER A 1 159 ? -1.812 2.562 5.781 1.00 89.94 159 SER A C 1
ATOM 1283 O O . SER A 1 159 ? -2.835 2.433 5.108 1.00 89.94 159 SER A O 1
ATOM 1285 N N . LEU A 1 160 ? -1.755 2.164 7.050 1.00 92.12 160 LEU A N 1
ATOM 1286 C CA . LEU A 1 160 ? -2.913 1.716 7.817 1.00 92.12 160 LEU A CA 1
ATOM 1287 C C . LEU A 1 160 ? -2.711 2.108 9.270 1.00 92.12 160 LEU A C 1
ATOM 1289 O O . LEU A 1 160 ? -1.692 1.784 9.878 1.00 92.12 160 LEU A O 1
ATOM 1293 N N . ALA A 1 161 ? -3.720 2.755 9.830 1.00 91.50 161 ALA A N 1
ATOM 1294 C CA . ALA A 1 161 ? -3.711 3.227 11.196 1.00 91.50 161 ALA A CA 1
ATOM 1295 C C . ALA A 1 161 ? -5.013 2.853 11.902 1.00 91.50 161 ALA A C 1
ATOM 1297 O O . ALA A 1 161 ? -6.102 3.027 11.361 1.00 91.50 161 ALA A O 1
ATOM 1298 N N . VAL A 1 162 ? -4.886 2.382 13.142 1.00 93.56 162 VAL A N 1
ATOM 1299 C CA . VAL A 1 162 ? -6.002 2.160 14.067 1.00 93.56 162 VAL A CA 1
ATOM 1300 C C . VAL A 1 162 ? -5.687 2.911 15.353 1.00 93.56 162 VAL A C 1
ATOM 1302 O O . VAL A 1 162 ? -4.588 2.744 15.909 1.00 93.56 162 VAL A O 1
ATOM 1305 N N . LEU A 1 163 ? -6.645 3.714 15.821 1.00 93.00 163 LEU A N 1
ATOM 1306 C CA . LEU A 1 163 ? -6.516 4.449 17.077 1.00 93.00 163 LEU A CA 1
ATOM 1307 C C . LEU A 1 163 ? -6.218 3.487 18.240 1.00 93.00 163 LEU A C 1
ATOM 1309 O O . LEU A 1 163 ? -6.781 2.387 18.262 1.00 93.00 163 LEU A O 1
ATOM 1313 N N . PRO A 1 164 ? -5.331 3.854 19.187 1.00 91.69 164 PRO A N 1
ATOM 1314 C CA . PRO A 1 164 ? -4.874 2.965 20.256 1.00 91.69 164 PRO A CA 1
ATOM 1315 C C . PRO A 1 164 ? -5.994 2.241 21.014 1.00 91.69 164 PRO A C 1
ATOM 1317 O O . PRO A 1 164 ? -5.906 1.029 21.214 1.00 91.69 164 PRO A O 1
ATOM 1320 N N . GLU A 1 165 ? -7.072 2.950 21.346 1.00 92.12 165 GLU A N 1
ATOM 1321 C CA . GLU A 1 165 ? -8.234 2.466 22.105 1.00 92.12 165 GLU A CA 1
ATOM 1322 C C . GLU A 1 165 ? -9.039 1.400 21.339 1.00 92.12 165 GLU A C 1
ATOM 1324 O O . GLU A 1 165 ? -9.786 0.611 21.925 1.00 92.12 165 GLU A O 1
ATOM 1329 N N . TRP A 1 166 ? -8.863 1.346 20.016 1.00 93.06 166 TRP A N 1
ATOM 1330 C CA . TRP A 1 166 ? -9.599 0.478 19.097 1.00 93.06 166 TRP A CA 1
ATOM 1331 C C . TRP A 1 166 ? -8.741 -0.650 18.503 1.00 93.06 166 TRP A C 1
ATOM 1333 O O . TRP A 1 166 ? -9.214 -1.433 17.674 1.00 93.06 166 TRP A O 1
ATOM 1343 N N . ARG A 1 167 ? -7.481 -0.784 18.935 1.00 91.62 167 ARG A N 1
ATOM 1344 C CA . ARG A 1 167 ? -6.586 -1.872 18.506 1.00 91.62 167 ARG A CA 1
ATOM 1345 C C . ARG A 1 167 ? -7.053 -3.231 19.036 1.00 91.62 167 ARG A C 1
ATOM 1347 O O . ARG A 1 167 ? -7.836 -3.331 19.975 1.00 91.62 167 ARG A O 1
ATOM 1354 N N . SER A 1 168 ? -6.564 -4.304 18.409 1.00 89.06 168 SER A N 1
ATOM 1355 C CA . SER A 1 168 ? -6.884 -5.701 18.764 1.00 89.06 168 SER A CA 1
ATOM 1356 C C . SER A 1 168 ? -8.363 -6.096 18.612 1.00 89.06 168 SER A C 1
ATOM 1358 O O . SER A 1 168 ? -8.780 -7.125 19.134 1.00 89.06 168 SER A O 1
ATOM 1360 N N . LYS A 1 169 ? -9.149 -5.314 17.859 1.00 91.69 169 LYS A N 1
ATOM 1361 C CA . LYS A 1 169 ? -10.572 -5.569 17.558 1.00 91.69 169 LYS A CA 1
ATOM 1362 C C . LYS A 1 169 ? -10.825 -6.091 16.134 1.00 91.69 169 LYS 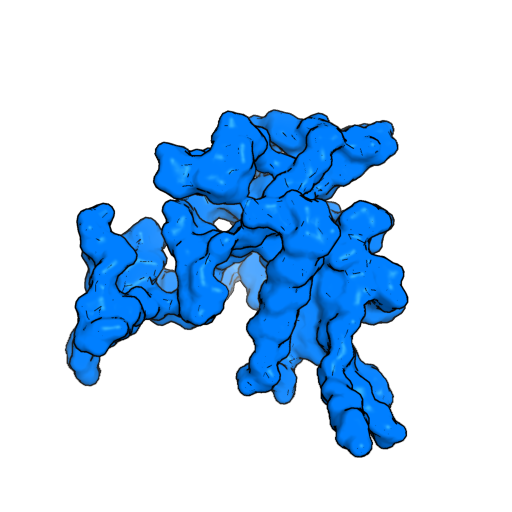A C 1
ATOM 1364 O O . LYS A 1 169 ? -11.957 -6.096 15.671 1.00 91.69 169 LYS A O 1
ATOM 1369 N N . GLY A 1 170 ? -9.778 -6.495 15.410 1.00 92.62 170 GLY A N 1
ATOM 1370 C CA . GLY A 1 170 ? -9.894 -6.988 14.028 1.00 92.62 170 GLY A CA 1
ATOM 1371 C C . GLY A 1 170 ? -9.993 -5.898 12.947 1.00 92.62 170 GLY A C 1
ATOM 1372 O O . GLY A 1 170 ? -10.230 -6.207 11.781 1.00 92.62 170 GLY A O 1
ATOM 1373 N N . LEU A 1 171 ? -9.830 -4.620 13.311 1.00 95.06 171 LEU A N 1
ATOM 1374 C CA . LEU A 1 171 ? -10.026 -3.483 12.401 1.00 95.06 171 LEU A CA 1
ATOM 1375 C C . LEU A 1 171 ? -8.967 -3.402 11.287 1.00 95.06 171 LEU A C 1
ATOM 1377 O O . LEU A 1 171 ? -9.281 -3.021 10.161 1.00 95.06 171 LEU A O 1
ATOM 1381 N N . ALA A 1 172 ? -7.724 -3.808 11.560 1.00 91.88 172 ALA A N 1
ATOM 1382 C CA . ALA A 1 172 ? -6.677 -3.841 10.538 1.00 91.88 172 ALA A CA 1
ATOM 1383 C C . ALA A 1 172 ? -6.953 -4.933 9.487 1.00 91.88 172 ALA A C 1
ATOM 1385 O O . ALA A 1 172 ? -6.763 -4.734 8.289 1.00 91.88 172 ALA A O 1
ATOM 1386 N N . GLU A 1 173 ? -7.449 -6.084 9.934 1.00 92.81 173 GLU A N 1
ATOM 1387 C CA . GLU A 1 173 ? -7.867 -7.199 9.092 1.00 92.81 173 GLU A CA 1
ATOM 1388 C C . GLU A 1 173 ? -9.078 -6.829 8.244 1.00 92.81 173 GLU A C 1
ATOM 1390 O O . GLU A 1 173 ? -9.115 -7.174 7.063 1.00 92.81 173 GLU A O 1
ATOM 1395 N N . MET A 1 174 ? -10.027 -6.089 8.824 1.00 94.94 174 MET A N 1
ATOM 1396 C CA . MET A 1 174 ? -11.160 -5.521 8.099 1.00 94.94 174 MET A CA 1
ATOM 1397 C C . MET A 1 174 ? -10.677 -4.602 6.969 1.00 94.94 174 MET A C 1
ATOM 1399 O O . MET A 1 174 ? -11.057 -4.821 5.823 1.00 94.94 174 MET A O 1
ATOM 1403 N N . MET A 1 175 ? -9.771 -3.655 7.245 1.00 94.88 175 MET A N 1
ATOM 1404 C CA . MET A 1 175 ? -9.207 -2.763 6.217 1.00 94.88 175 MET A CA 1
ATOM 1405 C C . MET A 1 175 ? -8.445 -3.505 5.116 1.00 94.88 175 MET A C 1
ATOM 1407 O O . MET A 1 175 ? -8.644 -3.223 3.935 1.00 94.88 175 MET A O 1
ATOM 1411 N N . LEU A 1 176 ? -7.620 -4.498 5.464 1.00 93.25 176 LEU A N 1
ATOM 1412 C CA . LEU A 1 176 ? -6.963 -5.343 4.459 1.00 93.25 176 LEU A CA 1
ATOM 1413 C C . LEU A 1 176 ? -7.981 -6.136 3.626 1.00 93.25 176 LEU A C 1
ATOM 1415 O O . LEU A 1 176 ? -7.784 -6.325 2.425 1.00 93.25 176 LEU A O 1
ATOM 1419 N N . GLY A 1 177 ? -9.074 -6.590 4.242 1.00 94.00 177 GLY A N 1
ATOM 1420 C CA . GLY A 1 177 ? -10.209 -7.192 3.545 1.00 94.00 177 GLY A CA 1
ATOM 1421 C C . GLY A 1 177 ? -10.836 -6.234 2.532 1.00 94.00 177 GLY A C 1
ATOM 1422 O O . GLY A 1 177 ? -11.060 -6.625 1.388 1.00 94.00 177 GLY A O 1
ATOM 1423 N N . CYS A 1 178 ? -11.036 -4.973 2.915 1.00 95.12 178 CYS A N 1
ATOM 1424 C CA . CYS A 1 178 ? -11.566 -3.927 2.041 1.00 95.12 178 CYS A CA 1
ATOM 1425 C C . CYS A 1 178 ? -10.634 -3.619 0.864 1.00 95.12 178 CYS A C 1
ATOM 1427 O O . CYS A 1 178 ? -11.104 -3.561 -0.267 1.00 95.12 178 CYS A O 1
ATOM 1429 N N . MET A 1 179 ? -9.317 -3.526 1.083 1.00 96.12 179 MET A N 1
ATOM 1430 C CA . MET A 1 179 ? -8.349 -3.364 -0.013 1.00 96.12 179 MET A CA 1
ATOM 1431 C C . MET A 1 179 ? -8.403 -4.534 -1.003 1.00 96.12 179 MET A C 1
ATOM 1433 O O . MET A 1 179 ? -8.424 -4.324 -2.214 1.00 96.12 179 MET A O 1
ATOM 1437 N N . LYS A 1 180 ? -8.471 -5.778 -0.504 1.00 95.00 180 LYS A N 1
ATOM 1438 C CA . LYS A 1 180 ? -8.620 -6.976 -1.350 1.00 95.00 180 LYS A CA 1
ATOM 1439 C C . LYS A 1 180 ? -9.932 -6.960 -2.139 1.00 95.00 180 LYS A C 1
ATOM 1441 O O . LYS A 1 180 ? -9.941 -7.381 -3.293 1.00 95.00 180 LYS A O 1
ATOM 1446 N N . ALA A 1 181 ? -11.031 -6.528 -1.521 1.00 95.38 181 ALA A N 1
ATOM 1447 C CA . ALA A 1 181 ? -12.328 -6.414 -2.183 1.00 95.38 181 ALA A CA 1
ATOM 1448 C C . ALA A 1 181 ? -12.287 -5.352 -3.289 1.00 95.38 181 ALA A C 1
ATOM 1450 O O . ALA A 1 181 ? -12.583 -5.672 -4.435 1.00 95.38 181 ALA A O 1
ATOM 1451 N N . ALA A 1 182 ? -11.785 -4.153 -2.983 1.00 95.81 182 ALA A N 1
ATOM 1452 C CA . ALA A 1 182 ? -11.628 -3.076 -3.954 1.00 95.81 182 ALA A CA 1
ATOM 1453 C C . ALA A 1 182 ? -10.727 -3.481 -5.129 1.00 95.81 182 ALA A C 1
ATOM 1455 O O . ALA A 1 182 ? -11.050 -3.186 -6.278 1.00 95.81 182 ALA A O 1
ATOM 1456 N N . ALA A 1 183 ? -9.630 -4.205 -4.870 1.00 95.56 183 ALA A N 1
ATOM 1457 C CA . ALA A 1 183 ? -8.784 -4.757 -5.925 1.00 95.56 183 ALA A CA 1
ATOM 1458 C C . ALA A 1 183 ? -9.586 -5.672 -6.866 1.00 95.56 183 ALA A C 1
ATOM 1460 O O . ALA A 1 183 ? -9.593 -5.454 -8.073 1.00 95.56 183 ALA A O 1
ATOM 1461 N N . ARG A 1 184 ? -10.346 -6.630 -6.319 1.00 95.62 184 ARG A N 1
ATOM 1462 C CA . ARG A 1 184 ? -11.178 -7.552 -7.114 1.00 95.62 184 ARG A CA 1
ATOM 1463 C C . ARG A 1 184 ? -12.259 -6.826 -7.913 1.00 95.62 184 ARG A C 1
ATOM 1465 O O . ARG A 1 184 ? -12.417 -7.096 -9.097 1.00 95.62 184 ARG A O 1
ATOM 1472 N N . GLU A 1 185 ? -12.980 -5.908 -7.277 1.00 96.12 185 GLU A N 1
ATOM 1473 C CA . GLU A 1 185 ? -14.066 -5.136 -7.898 1.00 96.12 185 GLU A CA 1
ATOM 1474 C C . GLU A 1 185 ? -13.573 -4.248 -9.044 1.00 96.12 185 GLU A C 1
ATOM 1476 O O . GLU A 1 185 ? -14.309 -3.985 -9.992 1.00 96.12 185 GLU A O 1
ATOM 1481 N N . THR A 1 186 ? -12.317 -3.804 -8.977 1.00 95.69 186 THR A N 1
ATOM 1482 C CA . THR A 1 186 ? -11.700 -2.951 -10.000 1.00 95.69 186 THR A CA 1
ATOM 1483 C C . THR A 1 186 ? -10.826 -3.717 -10.993 1.00 95.69 186 THR A C 1
ATOM 1485 O O . THR A 1 186 ? -10.208 -3.093 -11.853 1.00 95.69 186 THR A O 1
ATOM 1488 N N . GL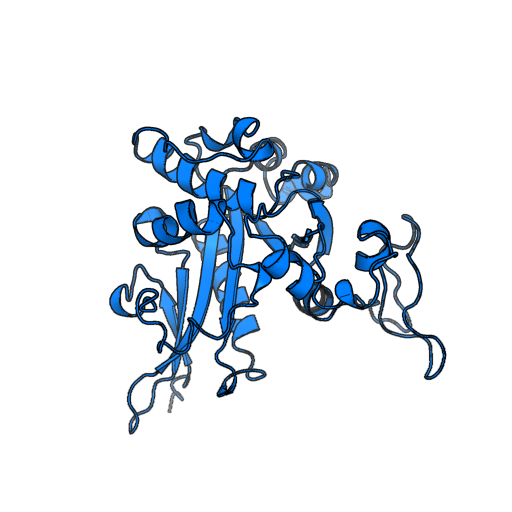Y A 1 187 ? -10.803 -5.052 -10.921 1.00 96.31 187 GLY A N 1
ATOM 1489 C CA . GLY A 1 187 ? -10.025 -5.898 -11.826 1.00 96.31 187 GLY A CA 1
ATOM 1490 C C . GLY A 1 187 ? -8.512 -5.850 -11.592 1.00 96.31 187 GLY A C 1
ATOM 1491 O O . GLY A 1 187 ? -7.756 -6.252 -12.469 1.00 96.31 187 GLY A O 1
ATOM 1492 N N . LEU A 1 188 ? -8.061 -5.366 -10.433 1.00 97.50 188 LEU A N 1
ATOM 1493 C CA . LEU A 1 188 ? -6.659 -5.435 -10.031 1.00 97.50 188 LEU A CA 1
ATOM 1494 C C . LEU A 1 188 ? -6.343 -6.858 -9.584 1.00 97.50 188 LEU A C 1
ATOM 1496 O O . LEU A 1 188 ? -7.030 -7.453 -8.749 1.00 97.50 188 LEU A O 1
ATOM 1500 N N . GLU A 1 189 ? -5.280 -7.405 -10.144 1.00 94.81 189 GLU A N 1
ATOM 1501 C CA . GLU A 1 189 ? -4.992 -8.828 -10.043 1.00 94.81 189 GLU A CA 1
ATOM 1502 C C . GLU A 1 189 ? -4.215 -9.177 -8.777 1.00 94.81 189 GLU A C 1
ATOM 1504 O O . GLU A 1 189 ? -4.292 -10.307 -8.284 1.00 94.81 189 GLU A O 1
ATOM 1509 N N . VAL A 1 190 ? -3.481 -8.195 -8.247 1.00 94.81 190 VAL A N 1
ATOM 1510 C CA . VAL A 1 190 ? -2.492 -8.394 -7.196 1.00 94.81 190 VAL A CA 1
ATOM 1511 C C . VAL A 1 190 ? -2.520 -7.281 -6.139 1.00 94.81 190 VAL A C 1
ATOM 1513 O O . VAL A 1 190 ? -2.746 -6.119 -6.473 1.00 94.81 190 VAL A O 1
ATOM 1516 N N . LEU A 1 191 ? -2.277 -7.621 -4.863 1.00 95.88 191 LEU A N 1
ATOM 1517 C CA . LEU A 1 191 ? -2.097 -6.657 -3.759 1.00 95.88 191 LEU A CA 1
ATOM 1518 C C . LEU A 1 191 ? -0.690 -6.771 -3.154 1.00 95.88 191 LEU A C 1
ATOM 1520 O O . LEU A 1 191 ? -0.351 -7.778 -2.533 1.00 95.88 191 LEU A O 1
ATOM 1524 N N . VAL A 1 192 ? 0.107 -5.718 -3.311 1.00 94.44 192 VAL A N 1
ATOM 1525 C CA . VAL A 1 192 ? 1.472 -5.581 -2.791 1.00 94.44 192 VAL A CA 1
ATOM 1526 C C . VAL A 1 192 ? 1.460 -4.775 -1.491 1.00 94.44 192 VAL A C 1
ATOM 1528 O O . VAL A 1 192 ? 0.697 -3.823 -1.345 1.00 94.44 192 VAL A O 1
ATOM 1531 N N . VAL A 1 193 ? 2.303 -5.147 -0.528 1.00 93.00 193 VAL A N 1
ATOM 1532 C CA . VAL A 1 193 ? 2.469 -4.396 0.720 1.00 93.00 193 VAL A CA 1
ATOM 1533 C C . VAL A 1 193 ? 3.962 -4.201 1.011 1.00 93.00 193 VAL A C 1
ATOM 1535 O O . VAL A 1 193 ? 4.633 -5.164 1.398 1.00 93.00 193 VAL A O 1
ATOM 1538 N N . PRO A 1 194 ? 4.510 -2.987 0.834 1.00 91.25 194 PRO A N 1
ATOM 1539 C CA . PRO A 1 194 ? 5.796 -2.613 1.412 1.00 91.25 194 PRO A CA 1
ATOM 1540 C C . PRO A 1 194 ? 5.667 -2.573 2.944 1.00 91.25 194 PRO A C 1
ATOM 1542 O O . PRO A 1 194 ? 4.804 -1.881 3.478 1.00 91.25 194 PRO A O 1
ATOM 1545 N N . LEU A 1 195 ? 6.499 -3.326 3.663 1.00 88.31 195 LEU A N 1
ATOM 1546 C CA . LEU A 1 195 ? 6.488 -3.415 5.126 1.00 88.31 195 LEU A CA 1
ATOM 1547 C C . LEU A 1 195 ? 7.868 -3.134 5.703 1.00 88.31 195 LEU A C 1
ATOM 1549 O O . LEU A 1 195 ? 8.844 -3.791 5.355 1.00 88.31 195 LEU A O 1
ATOM 1553 N N . ARG A 1 196 ? 7.953 -2.212 6.659 1.00 87.06 196 ARG A N 1
ATOM 1554 C CA . ARG A 1 196 ? 9.152 -2.047 7.484 1.00 87.06 196 ARG A CA 1
ATOM 1555 C C . ARG A 1 196 ? 9.042 -2.974 8.699 1.00 87.06 196 ARG A C 1
ATOM 1557 O O . ARG A 1 196 ? 8.116 -2.790 9.491 1.00 87.06 196 ARG A O 1
ATOM 1564 N N . PRO A 1 197 ? 9.919 -3.981 8.868 1.00 87.00 197 PRO A N 1
ATOM 1565 C CA . PRO A 1 197 ? 9.808 -4.883 10.007 1.00 87.00 197 PRO A CA 1
ATOM 1566 C C . PRO A 1 197 ? 10.037 -4.154 11.333 1.00 87.00 197 PRO A C 1
ATOM 1568 O O . PRO A 1 197 ? 11.068 -3.526 11.558 1.00 87.00 197 PRO A O 1
ATOM 1571 N N . THR A 1 198 ? 9.057 -4.261 12.221 1.00 85.75 198 THR A N 1
ATOM 1572 C CA . THR A 1 198 ? 8.993 -3.517 13.489 1.00 85.75 198 THR A CA 1
ATOM 1573 C C . THR A 1 198 ? 10.080 -3.870 14.492 1.00 85.75 198 THR A C 1
ATOM 1575 O O . THR A 1 198 ? 10.483 -3.024 15.281 1.00 85.75 198 THR A O 1
ATOM 1578 N N . ARG A 1 199 ? 10.560 -5.116 14.484 1.00 86.88 199 ARG A N 1
ATOM 1579 C CA . ARG A 1 199 ? 11.544 -5.605 15.454 1.00 86.88 199 ARG A CA 1
ATOM 1580 C C . ARG A 1 199 ? 12.953 -5.704 14.889 1.00 86.88 199 ARG A C 1
ATOM 1582 O O . ARG A 1 199 ? 13.820 -6.265 15.548 1.00 86.88 199 ARG A O 1
ATOM 1589 N N . LYS A 1 200 ? 13.209 -5.213 13.675 1.00 84.81 200 LYS A N 1
ATOM 1590 C CA . LYS A 1 200 ? 14.558 -5.272 13.092 1.00 84.81 200 LYS A CA 1
ATOM 1591 C C . LYS A 1 200 ? 15.551 -4.375 13.851 1.00 84.81 200 LYS A C 1
ATOM 1593 O O . LYS A 1 200 ? 16.740 -4.686 13.855 1.00 84.81 200 LYS A O 1
ATOM 1598 N N . VAL A 1 201 ? 15.067 -3.336 14.541 1.00 83.19 201 VAL A N 1
ATOM 1599 C CA . VAL A 1 201 ? 15.895 -2.433 15.363 1.00 83.19 201 VAL A CA 1
ATOM 1600 C C . VAL A 1 201 ? 16.566 -3.177 16.516 1.00 83.19 201 VAL A C 1
ATOM 1602 O O . VAL A 1 201 ? 17.700 -2.875 16.863 1.00 83.19 201 VAL A O 1
ATOM 1605 N N . ASP A 1 202 ? 15.910 -4.219 17.039 1.00 83.62 202 ASP A N 1
ATOM 1606 C CA . ASP A 1 202 ? 16.452 -5.091 18.087 1.00 83.62 202 ASP A CA 1
ATOM 1607 C C . ASP A 1 202 ? 17.670 -5.905 17.586 1.00 83.62 202 ASP A C 1
ATOM 1609 O O . ASP A 1 202 ? 18.402 -6.492 18.383 1.00 83.62 202 ASP A O 1
ATOM 1613 N N . PHE A 1 203 ? 17.883 -5.981 16.264 1.00 84.19 203 PHE A N 1
ATOM 1614 C CA . PHE A 1 203 ? 18.902 -6.810 15.611 1.00 84.19 203 PHE A CA 1
ATOM 1615 C C . PHE A 1 203 ? 19.643 -6.023 14.514 1.00 84.19 203 PHE A C 1
ATOM 1617 O O . PHE A 1 203 ? 19.586 -6.398 13.336 1.00 84.19 203 PHE A O 1
ATOM 1624 N N . PRO A 1 204 ? 20.347 -4.927 14.852 1.00 80.56 204 PRO A N 1
ATOM 1625 C CA . PRO A 1 204 ? 20.888 -3.990 13.864 1.00 80.56 204 PRO A CA 1
ATOM 1626 C C . PRO A 1 204 ? 21.915 -4.647 12.931 1.00 80.56 204 PRO A C 1
ATOM 1628 O O . PRO A 1 204 ? 21.839 -4.465 11.720 1.00 80.56 204 PRO A O 1
ATOM 1631 N N . ASN A 1 205 ? 22.775 -5.519 13.466 1.00 81.56 205 ASN A N 1
ATOM 1632 C CA . ASN A 1 205 ? 23.860 -6.175 12.721 1.00 81.56 205 ASN A CA 1
ATOM 1633 C C . ASN A 1 205 ? 23.412 -7.352 11.839 1.00 81.56 205 ASN A C 1
ATOM 1635 O O . ASN A 1 205 ? 24.224 -7.938 11.127 1.00 81.56 205 ASN A O 1
ATOM 1639 N N . VAL A 1 206 ? 22.141 -7.747 11.911 1.00 82.19 206 VAL A N 1
ATOM 1640 C CA . VAL A 1 206 ? 21.605 -8.830 11.081 1.00 82.19 206 VAL A CA 1
ATOM 1641 C C . VAL A 1 206 ? 21.226 -8.255 9.726 1.00 82.19 206 VAL A C 1
ATOM 1643 O O . VAL A 1 206 ? 20.534 -7.239 9.662 1.00 82.19 206 VAL A O 1
ATOM 1646 N N . ASN A 1 207 ? 21.639 -8.905 8.639 1.00 83.31 207 ASN A N 1
ATOM 1647 C CA . ASN A 1 207 ? 21.188 -8.519 7.308 1.00 83.31 207 ASN A CA 1
ATOM 1648 C C . ASN A 1 207 ? 19.661 -8.677 7.220 1.00 83.31 207 ASN A C 1
ATOM 1650 O O . ASN A 1 207 ? 19.116 -9.704 7.624 1.00 83.31 207 ASN A O 1
ATOM 1654 N N . ILE A 1 208 ? 18.947 -7.680 6.693 1.00 84.12 208 ILE A N 1
ATOM 1655 C CA . ILE A 1 208 ? 17.483 -7.749 6.581 1.00 84.12 208 ILE A CA 1
ATOM 1656 C C . ILE A 1 208 ? 17.003 -8.979 5.795 1.00 84.12 208 ILE A C 1
ATOM 1658 O O . ILE A 1 208 ? 15.961 -9.549 6.123 1.00 84.12 208 ILE A O 1
ATOM 1662 N N . ALA A 1 209 ? 17.765 -9.396 4.776 1.00 83.12 209 ALA A N 1
ATOM 1663 C CA . ALA A 1 209 ? 17.409 -10.511 3.916 1.00 83.12 209 ALA A CA 1
ATOM 1664 C C . ALA A 1 209 ? 17.395 -11.812 4.717 1.00 83.12 209 ALA A C 1
ATOM 1666 O O . ALA A 1 209 ? 16.547 -12.658 4.466 1.00 83.12 209 ALA A O 1
ATOM 1667 N N . ASP A 1 210 ? 18.259 -11.925 5.726 1.00 81.88 210 ASP A N 1
ATOM 1668 C CA . ASP A 1 210 ? 18.259 -13.035 6.673 1.00 81.88 210 ASP A CA 1
ATOM 1669 C C . ASP A 1 210 ? 17.145 -12.872 7.714 1.00 81.88 210 ASP A C 1
ATOM 1671 O O . ASP A 1 210 ? 16.393 -13.809 7.988 1.00 81.88 210 ASP A O 1
ATOM 1675 N N . TYR A 1 211 ? 17.008 -11.663 8.268 1.00 84.06 211 TYR A N 1
ATOM 1676 C CA . TYR A 1 211 ? 16.041 -11.339 9.316 1.00 84.06 211 TYR A CA 1
ATOM 1677 C C . TYR A 1 211 ? 14.594 -11.644 8.911 1.00 84.06 211 TYR A C 1
ATOM 1679 O O . TYR A 1 211 ? 13.829 -12.199 9.699 1.00 84.06 211 TYR A O 1
ATOM 1687 N N . MET A 1 212 ? 14.195 -11.290 7.685 1.00 83.56 212 MET A N 1
ATOM 1688 C CA . MET A 1 212 ? 12.804 -11.439 7.245 1.00 83.56 212 MET A CA 1
ATOM 1689 C C . MET A 1 212 ? 12.349 -12.902 7.141 1.00 83.56 212 MET A C 1
ATOM 1691 O O . MET A 1 212 ? 11.146 -13.168 7.160 1.00 83.56 212 MET A O 1
ATOM 1695 N N . PHE A 1 213 ? 13.298 -13.842 7.075 1.00 79.44 213 PHE A N 1
ATOM 1696 C CA . PHE A 1 213 ? 13.039 -15.283 7.074 1.00 79.44 213 PHE A CA 1
ATOM 1697 C C . PHE A 1 213 ? 13.233 -15.943 8.442 1.00 79.44 213 PHE A C 1
ATOM 1699 O O . PHE A 1 213 ? 13.064 -17.157 8.557 1.00 79.44 213 PHE A O 1
ATOM 1706 N N . TRP A 1 214 ? 13.546 -15.183 9.495 1.00 83.75 214 TRP A N 1
ATOM 1707 C CA . TRP A 1 214 ? 13.519 -15.715 10.855 1.00 83.75 214 TRP A CA 1
ATOM 1708 C C . TRP A 1 214 ? 12.100 -16.117 11.234 1.00 83.75 214 TRP A C 1
ATOM 1710 O O . TRP A 1 214 ? 11.132 -15.426 10.915 1.00 83.75 214 TRP A O 1
ATOM 1720 N N . THR A 1 215 ? 11.968 -17.214 11.973 1.00 79.88 215 THR A N 1
ATOM 1721 C CA . THR A 1 215 ? 10.665 -17.781 12.336 1.00 79.88 215 THR A CA 1
ATOM 1722 C C . THR A 1 215 ? 10.462 -17.881 13.843 1.00 79.88 215 THR A C 1
ATOM 1724 O O . THR A 1 215 ? 11.417 -18.023 14.610 1.00 79.88 215 THR A O 1
ATOM 1727 N N . LYS A 1 216 ? 9.201 -17.854 14.294 1.00 70.75 216 LYS A N 1
ATOM 1728 C CA . LYS A 1 216 ? 8.864 -18.027 15.714 1.00 70.75 216 LYS A CA 1
ATOM 1729 C C . LYS A 1 216 ? 8.890 -19.510 16.122 1.00 70.75 216 LYS A C 1
ATOM 1731 O O . LYS A 1 216 ? 7.983 -20.253 15.763 1.00 70.75 216 LYS A O 1
ATOM 1736 N N . GLY A 1 217 ? 9.839 -19.871 16.991 1.00 60.47 217 GLY A N 1
ATOM 1737 C CA . GLY A 1 217 ? 9.762 -21.045 17.868 1.00 60.47 217 GLY A CA 1
ATOM 1738 C C . GLY A 1 217 ? 10.747 -22.186 17.583 1.00 60.47 217 GLY A C 1
ATOM 1739 O O . GLY A 1 217 ? 10.529 -22.958 16.660 1.00 60.47 217 GLY A O 1
ATOM 1740 N N . PHE A 1 218 ? 11.713 -22.354 18.499 1.00 47.62 218 PHE A N 1
ATOM 1741 C CA . PHE A 1 218 ? 12.088 -23.635 19.122 1.00 47.62 218 PHE A CA 1
ATOM 1742 C C . PHE A 1 218 ? 12.395 -23.389 20.623 1.00 47.62 218 PHE A C 1
ATOM 1744 O O . PHE A 1 218 ? 13.389 -22.760 20.955 1.00 47.62 218 PHE A O 1
ATOM 1751 N N . GLY A 1 219 ? 11.521 -23.864 21.527 1.00 42.47 219 GLY A N 1
ATOM 1752 C CA . GLY A 1 219 ? 11.719 -23.947 22.994 1.00 42.47 219 GLY A CA 1
ATOM 1753 C C . GLY A 1 219 ? 11.874 -22.638 23.812 1.00 42.47 219 GLY A C 1
ATOM 1754 O O . GLY A 1 219 ? 12.144 -21.580 23.250 1.00 42.47 219 GLY A O 1
ATOM 1755 N N . PRO A 1 220 ? 11.740 -22.680 25.160 1.00 39.44 220 PRO A N 1
ATOM 1756 C CA . PRO A 1 220 ? 11.838 -21.496 26.035 1.00 39.44 220 PRO A CA 1
ATOM 1757 C C . PRO A 1 220 ? 13.228 -20.837 26.105 1.00 39.44 220 PRO A C 1
ATOM 1759 O O . PRO A 1 220 ? 13.369 -19.812 26.762 1.00 39.44 220 PRO A O 1
ATOM 1762 N N . ALA A 1 221 ? 14.251 -21.416 25.467 1.00 43.28 221 ALA A N 1
ATOM 1763 C CA . ALA A 1 221 ? 15.652 -21.067 25.705 1.00 43.28 221 ALA A CA 1
ATOM 1764 C C . ALA A 1 221 ? 16.472 -20.679 24.456 1.00 43.28 221 ALA A C 1
ATOM 1766 O O . ALA A 1 221 ? 17.666 -20.451 24.608 1.00 43.28 221 ALA A O 1
ATOM 1767 N N . GLN A 1 222 ? 15.909 -20.616 23.236 1.00 48.09 222 GLN A N 1
ATOM 1768 C CA . GLN A 1 222 ? 16.754 -20.531 22.019 1.00 48.09 222 GLN A CA 1
ATOM 1769 C C . GLN A 1 222 ? 16.530 -19.335 21.074 1.00 48.09 222 GLN A C 1
ATOM 1771 O O . GLN A 1 222 ? 17.155 -19.285 20.022 1.00 48.09 222 GLN A O 1
ATOM 1776 N N . GLY A 1 223 ? 15.736 -18.321 21.437 1.00 51.78 223 GLY A N 1
ATOM 1777 C CA . GLY A 1 223 ? 15.633 -17.100 20.614 1.00 51.78 223 GLY A CA 1
ATOM 1778 C C . GLY A 1 223 ? 15.065 -17.339 19.194 1.00 51.78 223 GLY A C 1
ATOM 1779 O O . GLY A 1 223 ? 14.426 -18.368 18.954 1.00 51.78 223 GLY A O 1
ATOM 1780 N N . PRO A 1 224 ? 15.187 -16.374 18.259 1.00 57.34 224 PRO A N 1
ATOM 1781 C CA . PRO A 1 224 ? 14.796 -16.576 16.864 1.00 57.34 224 PRO A CA 1
ATOM 1782 C C . PRO A 1 224 ? 15.661 -17.663 16.215 1.00 57.34 224 PRO A C 1
ATOM 1784 O O . PRO A 1 224 ? 16.878 -17.689 16.375 1.00 57.34 224 PRO A O 1
ATOM 1787 N N . VAL A 1 225 ? 15.027 -18.555 15.457 1.00 59.84 225 VAL A N 1
ATOM 1788 C CA . VAL A 1 225 ? 15.737 -19.549 14.644 1.00 59.84 225 VAL A CA 1
ATOM 1789 C C . VAL A 1 225 ? 16.328 -18.800 13.448 1.00 59.84 225 VAL A C 1
ATOM 1791 O O . VAL A 1 225 ? 15.574 -18.104 12.766 1.00 59.84 225 VAL A O 1
ATOM 1794 N N . GLY A 1 226 ? 17.649 -18.891 13.249 1.00 55.53 226 GLY A N 1
ATOM 1795 C CA . GLY A 1 226 ? 18.398 -18.170 12.207 1.00 55.53 226 GLY A CA 1
ATOM 1796 C C . GLY A 1 226 ? 17.889 -18.395 10.770 1.00 55.53 226 GLY A C 1
ATOM 1797 O O . GLY A 1 226 ? 16.953 -19.171 10.562 1.00 55.53 226 GLY A O 1
ATOM 1798 N N . PRO A 1 227 ? 18.478 -17.712 9.767 1.00 47.12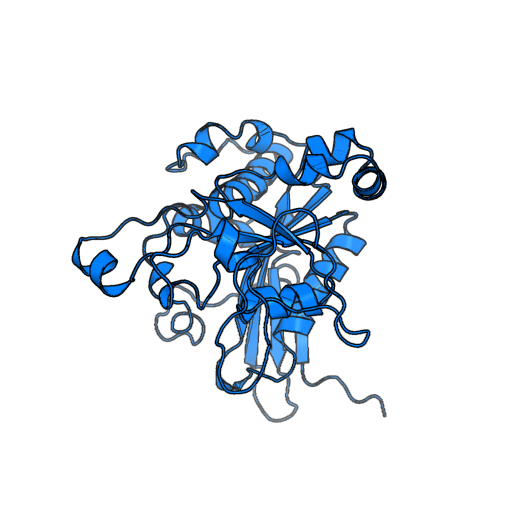 227 PRO A N 1
ATOM 1799 C CA . PRO A 1 227 ? 17.944 -17.682 8.408 1.00 47.12 227 PRO A CA 1
ATOM 1800 C C . PRO A 1 227 ? 17.814 -19.085 7.815 1.00 47.12 227 PRO A C 1
ATOM 1802 O O . PRO A 1 227 ? 18.722 -19.913 7.902 1.00 47.12 227 PRO A O 1
ATOM 1805 N N . ILE A 1 228 ? 16.668 -19.339 7.192 1.00 50.31 228 ILE A N 1
ATOM 1806 C CA . ILE A 1 228 ? 16.430 -20.553 6.422 1.00 50.31 228 ILE A CA 1
ATOM 1807 C C . ILE A 1 228 ? 17.090 -20.357 5.050 1.00 50.31 228 ILE A C 1
ATOM 1809 O O . ILE A 1 228 ? 16.696 -19.467 4.294 1.00 50.31 228 ILE A O 1
ATOM 1813 N N . LEU A 1 229 ? 18.105 -21.169 4.731 1.00 42.94 229 LEU A N 1
ATOM 1814 C CA . LEU A 1 229 ? 18.720 -21.183 3.401 1.00 42.94 229 LEU A CA 1
ATOM 1815 C C . LEU A 1 229 ? 17.659 -21.523 2.341 1.00 42.94 229 LEU A C 1
ATOM 1817 O O . LEU A 1 229 ? 16.713 -22.267 2.594 1.00 42.94 229 LEU A O 1
ATOM 1821 N N . SER A 1 230 ? 17.826 -20.960 1.147 1.00 39.66 230 SER A N 1
ATOM 1822 C CA . SER A 1 230 ? 16.840 -20.780 0.068 1.00 39.66 230 SER A CA 1
ATOM 1823 C C . SER A 1 230 ? 16.062 -22.013 -0.441 1.00 39.66 230 SER A C 1
ATOM 1825 O O . SER A 1 230 ? 15.189 -21.833 -1.290 1.00 39.66 230 SER A O 1
ATOM 1827 N N . GLY A 1 231 ? 16.312 -23.220 0.075 1.00 40.31 231 GLY A N 1
ATOM 1828 C CA . GLY A 1 231 ? 15.609 -24.462 -0.274 1.00 40.31 231 GLY A CA 1
ATOM 1829 C C . GLY A 1 231 ? 14.428 -24.850 0.631 1.00 40.31 231 GLY A C 1
ATOM 1830 O O . GLY A 1 231 ? 13.567 -25.599 0.188 1.00 40.31 231 GLY A O 1
ATOM 1831 N N . ASP A 1 232 ? 14.324 -24.304 1.848 1.00 44.91 232 ASP A N 1
ATOM 1832 C CA . ASP A 1 232 ? 13.363 -24.754 2.880 1.00 44.91 232 ASP A CA 1
ATOM 1833 C C . ASP A 1 232 ? 12.188 -23.767 3.078 1.00 44.91 232 ASP A C 1
ATOM 1835 O O . ASP A 1 232 ? 11.717 -23.513 4.191 1.00 44.91 232 ASP A O 1
ATOM 1839 N N . ARG A 1 233 ? 11.700 -23.163 1.985 1.00 50.34 233 ARG A N 1
ATOM 1840 C CA . ARG A 1 233 ? 10.697 -22.071 2.010 1.00 50.34 233 ARG A CA 1
ATOM 1841 C C . ARG A 1 233 ? 9.317 -22.459 2.563 1.00 50.34 233 ARG A C 1
ATOM 1843 O O . ARG A 1 233 ? 8.491 -21.580 2.790 1.00 50.34 233 ARG A O 1
ATOM 1850 N N . GLU A 1 234 ? 9.082 -23.738 2.838 1.00 53.16 234 GLU A N 1
ATOM 1851 C CA . GLU A 1 234 ? 7.840 -24.254 3.418 1.00 53.16 234 GLU A CA 1
ATOM 1852 C C . GLU A 1 234 ? 8.134 -25.173 4.606 1.00 53.16 234 GLU A C 1
ATOM 1854 O O . GLU A 1 234 ? 7.766 -26.347 4.635 1.00 53.16 234 GLU A O 1
ATOM 1859 N N . ARG A 1 235 ? 8.826 -24.653 5.625 1.00 56.38 235 ARG A N 1
ATOM 1860 C CA . ARG A 1 235 ? 9.018 -25.414 6.861 1.00 56.38 235 ARG A CA 1
ATOM 1861 C C . ARG A 1 235 ? 7.667 -25.608 7.558 1.00 56.38 235 ARG A C 1
ATOM 1863 O O . ARG A 1 235 ? 7.142 -24.707 8.216 1.00 56.38 235 ARG A O 1
ATOM 1870 N N . VAL A 1 236 ? 7.103 -26.800 7.403 1.00 56.91 236 VAL A N 1
ATOM 1871 C CA . VAL A 1 236 ? 5.926 -27.272 8.132 1.00 56.91 236 VAL A CA 1
ATOM 1872 C C . VAL A 1 236 ? 6.421 -28.047 9.349 1.00 56.91 236 VAL A C 1
ATOM 1874 O O . VAL A 1 236 ? 7.023 -29.108 9.218 1.00 56.91 236 VAL A O 1
ATOM 1877 N N . VAL A 1 237 ? 6.179 -27.524 10.550 1.00 56.97 237 VAL A N 1
ATOM 1878 C CA . VAL A 1 237 ? 6.512 -28.214 11.806 1.00 56.97 237 VAL A CA 1
ATOM 1879 C C . VAL A 1 237 ? 5.207 -28.658 12.450 1.00 56.97 237 VAL A C 1
ATOM 1881 O O . VAL A 1 237 ? 4.327 -27.836 12.706 1.00 56.97 237 VAL A O 1
ATOM 1884 N N . ASN A 1 238 ? 5.053 -29.964 12.689 1.00 56.50 238 ASN A N 1
ATOM 1885 C CA . ASN A 1 238 ? 3.826 -30.564 13.235 1.00 56.50 238 ASN A CA 1
ATOM 1886 C C . ASN A 1 238 ? 2.556 -30.188 12.443 1.00 56.50 238 ASN A C 1
ATOM 1888 O O . ASN A 1 238 ? 1.520 -29.868 13.026 1.00 56.50 238 ASN A O 1
ATOM 1892 N N . GLY A 1 239 ? 2.650 -30.157 11.110 1.00 59.59 239 GLY A N 1
ATOM 1893 C CA . GLY A 1 239 ? 1.526 -29.806 10.235 1.00 59.59 239 GLY A CA 1
ATOM 1894 C C . GLY A 1 239 ? 1.161 -28.315 10.209 1.00 59.59 239 GLY A C 1
ATOM 1895 O O . GLY A 1 239 ? 0.160 -27.961 9.594 1.00 59.59 239 GLY A O 1
ATOM 1896 N N . LYS A 1 240 ? 1.941 -27.430 10.855 1.00 58.41 240 LYS A N 1
ATOM 1897 C CA . LYS A 1 240 ? 1.708 -25.976 10.852 1.00 58.41 240 LYS A CA 1
ATOM 1898 C C . LYS A 1 240 ? 2.826 -25.222 10.122 1.00 58.41 240 LYS A C 1
ATOM 1900 O O . LYS A 1 240 ? 3.998 -25.529 10.351 1.00 58.41 240 LYS A O 1
ATOM 1905 N N . PRO A 1 241 ? 2.493 -24.221 9.286 1.00 64.44 241 PRO A N 1
ATOM 1906 C CA . PRO A 1 241 ? 3.493 -23.380 8.639 1.00 64.44 241 PRO A CA 1
ATOM 1907 C C . PRO A 1 241 ? 4.244 -22.547 9.682 1.00 64.44 241 PRO A C 1
ATOM 1909 O O . PRO A 1 241 ? 3.641 -21.961 10.588 1.00 64.44 241 PRO A O 1
ATOM 1912 N N . CYS A 1 242 ? 5.568 -22.494 9.557 1.00 74.69 242 CYS A N 1
ATOM 1913 C CA . CYS A 1 242 ? 6.395 -21.648 10.402 1.00 74.69 242 CYS A CA 1
ATOM 1914 C C . CYS A 1 242 ? 6.136 -20.169 10.067 1.00 74.69 242 CYS A C 1
ATOM 1916 O O . CYS A 1 242 ? 6.326 -19.738 8.933 1.00 74.69 242 CYS A O 1
ATOM 1918 N N . LEU A 1 243 ? 5.663 -19.390 11.042 1.00 83.69 243 LEU A N 1
ATOM 1919 C CA . LEU A 1 243 ? 5.348 -17.976 10.835 1.00 83.69 243 LEU A CA 1
ATOM 1920 C C . LEU A 1 243 ? 6.576 -17.084 11.080 1.00 83.69 243 LEU A C 1
ATOM 1922 O O . LEU A 1 243 ? 7.369 -17.394 11.980 1.00 83.69 243 LEU A O 1
ATOM 1926 N N . PRO A 1 244 ? 6.686 -15.938 10.375 1.00 87.19 244 PRO A N 1
ATOM 1927 C CA . PRO A 1 244 ? 7.761 -14.978 10.592 1.00 87.19 244 PRO A CA 1
ATOM 1928 C C . PRO A 1 244 ? 7.926 -14.556 12.057 1.00 87.19 244 PRO A C 1
ATOM 1930 O O . PRO A 1 244 ? 6.966 -14.449 12.830 1.00 87.19 244 PRO A O 1
ATOM 1933 N N . PHE A 1 245 ? 9.165 -14.288 12.450 1.00 88.12 245 PHE A N 1
ATOM 1934 C CA . PHE A 1 245 ? 9.507 -13.768 13.764 1.00 88.12 245 PHE A CA 1
ATOM 1935 C C . PHE A 1 245 ? 8.975 -12.343 13.957 1.00 88.12 245 PHE A C 1
ATOM 1937 O O . PHE A 1 245 ? 8.402 -12.056 15.010 1.00 88.12 245 PHE A O 1
ATOM 1944 N N . ASP A 1 246 ? 9.091 -11.473 12.952 1.00 89.31 246 ASP A N 1
ATOM 1945 C CA . ASP A 1 246 ? 8.591 -10.101 13.044 1.00 89.31 246 ASP A CA 1
ATOM 1946 C C . ASP A 1 246 ? 7.046 -10.064 13.135 1.00 89.31 246 ASP A C 1
ATOM 1948 O O . ASP A 1 246 ? 6.371 -10.762 12.368 1.00 89.31 246 ASP A O 1
ATOM 1952 N N . PRO A 1 247 ? 6.454 -9.293 14.071 1.00 88.12 247 PRO A N 1
ATOM 1953 C CA . PRO A 1 247 ? 5.004 -9.207 14.242 1.00 88.12 247 PRO A CA 1
ATOM 1954 C C . PRO A 1 247 ? 4.235 -8.767 12.992 1.00 88.12 247 PRO A C 1
ATOM 1956 O O . PRO A 1 247 ? 3.173 -9.331 12.718 1.00 88.12 247 PRO A O 1
ATOM 1959 N N . TRP A 1 248 ? 4.748 -7.794 12.234 1.00 88.31 248 TRP A N 1
ATOM 1960 C CA . TRP A 1 248 ? 4.068 -7.274 11.047 1.00 88.31 248 TRP A CA 1
ATOM 1961 C C . TRP A 1 248 ? 4.172 -8.256 9.887 1.00 88.31 248 TRP A C 1
ATOM 1963 O O . TRP A 1 248 ? 3.143 -8.622 9.318 1.00 88.31 248 TRP A O 1
ATOM 1973 N N . LEU A 1 249 ? 5.367 -8.792 9.610 1.00 89.25 249 LEU A N 1
ATOM 1974 C CA . LEU A 1 249 ? 5.522 -9.846 8.596 1.00 89.25 249 LEU A CA 1
ATOM 1975 C C . LEU A 1 249 ? 4.603 -11.033 8.896 1.00 89.25 249 LEU A C 1
ATOM 1977 O O . LEU A 1 249 ? 3.871 -11.514 8.031 1.00 89.25 249 LEU A O 1
ATOM 1981 N N . ARG A 1 250 ? 4.567 -11.467 10.160 1.00 89.12 250 ARG A N 1
ATOM 1982 C CA . ARG A 1 250 ? 3.701 -12.559 10.605 1.00 89.12 250 ARG A CA 1
ATOM 1983 C C . ARG A 1 250 ? 2.230 -12.261 10.398 1.00 89.12 250 ARG A C 1
ATOM 1985 O O . ARG A 1 250 ? 1.503 -13.159 9.973 1.00 89.12 250 ARG A O 1
ATOM 1992 N N . LYS A 1 251 ? 1.787 -11.036 10.686 1.00 87.94 251 LYS A N 1
ATOM 1993 C CA . LYS A 1 251 ? 0.396 -10.642 10.469 1.00 87.94 251 LYS A CA 1
ATOM 1994 C C . LYS A 1 251 ? 0.003 -10.812 9.004 1.00 87.94 251 LYS A C 1
ATOM 1996 O O . LYS A 1 251 ? -0.975 -11.503 8.725 1.00 87.94 251 LYS A O 1
ATOM 2001 N N . HIS A 1 252 ? 0.786 -10.265 8.082 1.00 89.56 252 HIS A N 1
ATOM 2002 C CA . HIS A 1 252 ? 0.494 -10.370 6.654 1.00 89.56 252 HIS A CA 1
ATOM 2003 C C . HIS A 1 252 ? 0.574 -11.814 6.142 1.00 89.56 252 HIS A C 1
ATOM 2005 O O . HIS A 1 252 ? -0.350 -12.260 5.463 1.00 89.56 252 HIS A O 1
ATOM 2011 N N . VAL A 1 253 ? 1.592 -12.586 6.542 1.00 88.25 253 VAL A N 1
ATOM 2012 C CA . VAL A 1 253 ? 1.711 -14.005 6.160 1.00 88.25 253 VAL A CA 1
ATOM 2013 C C . VAL A 1 253 ? 0.529 -14.831 6.680 1.00 88.25 253 VAL A C 1
ATOM 2015 O O . VAL A 1 253 ? -0.074 -15.589 5.925 1.00 88.25 253 VAL A O 1
ATOM 2018 N N . SER A 1 254 ? 0.098 -14.622 7.930 1.00 85.69 254 SER A N 1
ATOM 2019 C CA . SER A 1 254 ? -1.096 -15.291 8.481 1.00 85.69 254 SER A CA 1
ATOM 2020 C C . SER A 1 254 ? -2.402 -14.965 7.746 1.00 85.69 254 SER A C 1
ATOM 2022 O O . SER A 1 254 ? -3.352 -15.737 7.826 1.00 85.69 254 SER A O 1
ATOM 2024 N N . LEU A 1 255 ? -2.454 -13.845 7.015 1.00 86.56 255 LEU A N 1
ATOM 2025 C CA . LEU A 1 255 ? -3.594 -13.437 6.186 1.00 86.56 255 LEU A CA 1
ATOM 2026 C C . LEU A 1 255 ? -3.456 -13.900 4.722 1.00 86.56 255 LEU A C 1
ATOM 2028 O O . LEU A 1 255 ? -4.122 -13.354 3.830 1.00 86.56 255 LEU A O 1
ATOM 2032 N N . GLY A 1 256 ? -2.602 -14.902 4.493 1.00 85.81 256 GLY A N 1
ATOM 2033 C CA . GLY A 1 256 ? -2.329 -15.520 3.197 1.00 85.81 256 GLY A CA 1
ATOM 2034 C C . GLY A 1 256 ? -1.155 -14.900 2.449 1.00 85.81 256 GLY A C 1
ATOM 2035 O O . GLY A 1 256 ? -0.986 -15.186 1.269 1.00 85.81 256 GLY A O 1
ATOM 2036 N N . GLY A 1 257 ? -0.379 -14.035 3.105 1.00 87.25 257 GLY A N 1
ATOM 2037 C CA . GLY A 1 257 ? 0.694 -13.326 2.440 1.00 87.25 257 GLY A CA 1
ATOM 2038 C C . GLY A 1 257 ? 1.988 -14.127 2.242 1.00 87.25 257 GLY A C 1
ATOM 2039 O O . GLY A 1 257 ? 2.262 -15.083 2.964 1.00 87.25 257 GLY A O 1
ATOM 2040 N N . LYS A 1 258 ? 2.818 -13.705 1.286 1.00 87.19 258 LYS A N 1
ATOM 2041 C CA . LYS A 1 258 ? 4.125 -14.276 0.935 1.00 87.19 258 LYS A CA 1
ATOM 2042 C C . LYS A 1 258 ? 5.189 -13.185 0.899 1.00 87.19 258 LYS A C 1
ATOM 2044 O O . LYS A 1 258 ? 5.003 -12.170 0.238 1.00 87.19 258 LYS A O 1
ATOM 2049 N N . VAL A 1 259 ? 6.312 -13.384 1.580 1.00 87.31 259 VAL A N 1
ATOM 2050 C CA . VAL A 1 259 ? 7.447 -12.448 1.516 1.00 87.31 259 VAL A CA 1
ATOM 2051 C C . VAL A 1 259 ? 8.157 -12.607 0.167 1.00 87.31 259 VAL A C 1
ATOM 2053 O O . VAL A 1 259 ? 8.434 -13.733 -0.243 1.00 87.31 259 VAL A O 1
ATOM 2056 N N . VAL A 1 260 ? 8.431 -11.498 -0.529 1.00 86.50 260 VAL A N 1
ATOM 2057 C CA . VAL A 1 260 ? 8.942 -11.512 -1.916 1.00 86.50 260 VAL A CA 1
ATOM 2058 C C . VAL A 1 260 ? 10.413 -11.124 -2.011 1.00 86.50 260 VAL A C 1
ATOM 2060 O O . VAL A 1 260 ? 11.237 -11.902 -2.496 1.00 86.50 260 VAL A O 1
ATOM 2063 N N . LYS A 1 261 ? 10.732 -9.892 -1.610 1.00 87.00 261 LYS A N 1
ATOM 2064 C CA . LYS A 1 261 ? 12.067 -9.299 -1.722 1.00 87.00 261 LYS A CA 1
ATOM 2065 C C . LYS A 1 261 ? 12.231 -8.156 -0.728 1.00 87.00 261 LYS A C 1
ATOM 2067 O O . LYS A 1 261 ? 11.258 -7.659 -0.160 1.00 87.00 261 LYS A O 1
ATOM 2072 N N . VAL A 1 262 ? 13.474 -7.722 -0.590 1.00 89.50 262 VAL A N 1
ATOM 2073 C CA . VAL A 1 262 ? 13.865 -6.511 0.130 1.00 89.50 262 VAL A CA 1
ATOM 2074 C C . VAL A 1 262 ? 13.922 -5.348 -0.865 1.00 89.50 262 VAL A C 1
ATOM 2076 O O . VAL A 1 262 ? 14.579 -5.476 -1.898 1.00 89.50 262 VAL A O 1
ATOM 2079 N N . ALA A 1 263 ? 13.282 -4.224 -0.544 1.00 90.50 263 ALA A N 1
ATOM 2080 C CA . ALA A 1 263 ? 13.553 -2.920 -1.149 1.00 90.50 263 ALA A CA 1
ATOM 2081 C C . ALA A 1 263 ? 14.505 -2.135 -0.241 1.00 90.50 263 ALA A C 1
ATOM 2083 O O . ALA A 1 263 ? 14.105 -1.611 0.800 1.00 90.50 263 ALA A O 1
ATOM 2084 N N . ARG A 1 264 ? 15.777 -2.070 -0.646 1.00 84.06 264 ARG A N 1
ATOM 2085 C CA . ARG A 1 264 ? 16.866 -1.454 0.135 1.00 84.06 264 ARG A CA 1
ATOM 2086 C C . ARG A 1 264 ? 16.836 0.073 0.162 1.00 84.06 264 ARG A C 1
ATOM 2088 O O . ARG A 1 264 ? 17.595 0.686 0.894 1.00 84.06 264 ARG A O 1
ATOM 2095 N N . LYS A 1 265 ? 16.038 0.699 -0.705 1.00 84.88 265 LYS A N 1
ATOM 2096 C CA . LYS A 1 265 ? 15.954 2.162 -0.839 1.00 84.88 265 LYS A CA 1
ATOM 2097 C C . LYS A 1 265 ? 14.511 2.623 -0.764 1.00 84.88 265 LYS A C 1
ATOM 2099 O O . LYS A 1 265 ? 14.065 3.465 -1.533 1.00 84.88 265 LYS A O 1
ATOM 2104 N N . SER A 1 266 ? 13.745 1.984 0.115 1.00 86.00 266 SER A N 1
ATOM 2105 C CA . SER A 1 266 ? 12.295 2.070 0.035 1.00 86.00 266 SER A CA 1
ATOM 2106 C C . SER A 1 266 ? 11.703 3.413 0.428 1.00 86.00 266 SER A C 1
ATOM 2108 O O . SER A 1 266 ? 10.553 3.662 0.076 1.00 86.00 266 SER A O 1
ATOM 2110 N N . MET A 1 267 ? 12.418 4.186 1.237 1.00 86.56 267 MET A N 1
ATOM 2111 C CA . MET A 1 267 ? 11.939 5.442 1.794 1.00 86.56 267 MET A CA 1
ATOM 2112 C C . MET A 1 267 ? 13.135 6.353 2.026 1.00 86.56 267 MET A C 1
ATOM 2114 O O . MET A 1 267 ? 14.077 5.940 2.709 1.00 86.56 267 MET A O 1
ATOM 2118 N N . ALA A 1 268 ? 13.104 7.552 1.457 1.00 83.75 268 ALA A N 1
ATOM 2119 C CA . ALA A 1 268 ? 14.117 8.575 1.676 1.00 83.75 268 ALA A CA 1
ATOM 2120 C C . ALA A 1 268 ? 13.618 9.606 2.694 1.00 83.75 268 ALA A C 1
ATOM 2122 O O . ALA A 1 268 ? 12.585 10.243 2.496 1.00 83.75 268 ALA A O 1
ATOM 2123 N N . VAL A 1 269 ? 14.375 9.783 3.776 1.00 82.75 269 VAL A N 1
ATOM 2124 C CA . VAL A 1 269 ? 14.055 10.717 4.861 1.00 82.75 269 VAL A CA 1
ATOM 2125 C C . VAL A 1 269 ? 15.157 11.760 4.964 1.00 82.75 269 VAL A C 1
ATOM 2127 O O . VAL A 1 269 ? 16.337 11.411 4.977 1.00 82.75 269 VAL A O 1
ATOM 2130 N N . GLU A 1 270 ? 14.771 13.029 5.065 1.00 81.62 270 GLU A N 1
ATOM 2131 C CA . GLU A 1 270 ? 15.674 14.128 5.402 1.00 81.62 270 GLU A CA 1
ATOM 2132 C C . GLU A 1 270 ? 15.430 14.618 6.832 1.00 81.62 270 GLU A C 1
ATOM 2134 O O . GLU A 1 270 ? 14.295 14.878 7.234 1.00 81.62 270 GLU A O 1
ATOM 2139 N N . GLY A 1 271 ? 16.516 14.804 7.579 1.00 79.12 271 GLY A N 1
ATOM 2140 C CA . GLY A 1 271 ? 16.501 15.321 8.942 1.00 79.12 271 GLY A CA 1
ATOM 2141 C C . GLY A 1 271 ? 17.878 15.820 9.368 1.00 79.12 271 GLY A C 1
ATOM 2142 O O . GLY A 1 271 ? 18.867 15.654 8.650 1.00 79.12 271 GLY A O 1
ATOM 2143 N N . ASP A 1 272 ? 17.952 16.460 10.531 1.00 79.50 272 ASP A N 1
ATOM 2144 C CA . ASP A 1 272 ? 19.237 16.817 11.129 1.00 79.50 272 ASP A CA 1
ATOM 2145 C C . ASP A 1 272 ? 19.889 15.607 11.828 1.00 79.50 272 ASP A C 1
ATOM 2147 O O . ASP A 1 272 ? 19.326 14.515 11.917 1.00 79.50 272 ASP A O 1
ATOM 2151 N N . MET A 1 273 ? 21.114 15.775 12.329 1.00 73.62 273 MET A N 1
ATOM 2152 C CA . MET A 1 273 ? 21.826 14.681 12.997 1.00 73.62 273 MET A CA 1
ATOM 2153 C C . MET A 1 273 ? 21.091 14.172 14.250 1.00 73.62 273 MET A C 1
ATOM 2155 O O . MET A 1 273 ? 21.137 12.977 14.531 1.00 73.62 273 MET A O 1
ATOM 2159 N N . ASN A 1 274 ? 20.396 15.050 14.981 1.00 73.94 274 ASN A N 1
ATOM 2160 C CA . ASN A 1 274 ? 19.658 14.670 16.187 1.00 73.94 274 ASN A CA 1
ATOM 2161 C C . ASN A 1 274 ? 18.451 13.797 15.837 1.00 73.94 274 ASN A C 1
ATOM 2163 O O . ASN A 1 274 ? 18.219 12.778 16.483 1.00 73.94 274 ASN A O 1
ATOM 2167 N N . HIS A 1 275 ? 17.747 14.149 14.761 1.00 68.19 275 HIS A N 1
ATOM 2168 C CA . HIS A 1 275 ? 16.663 13.360 14.200 1.00 68.19 275 HIS A CA 1
ATOM 2169 C C . HIS A 1 275 ? 17.123 11.927 13.897 1.00 68.19 275 HIS A C 1
ATOM 2171 O O . HIS A 1 275 ? 16.461 10.977 14.299 1.00 68.19 275 HIS A O 1
ATOM 2177 N N . PHE A 1 276 ? 18.293 11.728 13.283 1.00 67.06 276 PHE A N 1
ATOM 2178 C CA . PHE A 1 276 ? 18.779 10.374 12.984 1.00 67.06 276 PHE A CA 1
ATOM 2179 C C . PHE A 1 276 ? 19.291 9.594 14.203 1.00 67.06 276 PHE A C 1
ATOM 2181 O O . PHE A 1 276 ? 19.159 8.368 14.231 1.00 67.06 276 PHE A O 1
ATOM 2188 N N . ILE A 1 277 ? 19.839 10.273 15.216 1.00 63.56 277 ILE A N 1
ATOM 2189 C CA . ILE A 1 277 ? 20.257 9.637 16.478 1.00 63.56 277 ILE A CA 1
ATOM 2190 C C . ILE A 1 277 ? 19.047 9.040 17.209 1.00 63.56 277 ILE A C 1
ATOM 2192 O O . ILE A 1 277 ? 19.123 7.917 17.708 1.00 63.56 277 ILE A O 1
ATOM 2196 N N . ASP A 1 278 ? 17.916 9.744 17.210 1.00 58.28 278 ASP A N 1
ATOM 2197 C CA . ASP A 1 278 ? 16.690 9.296 17.876 1.00 58.28 278 ASP A CA 1
ATOM 2198 C C . ASP A 1 278 ? 16.000 8.119 17.162 1.00 58.28 278 ASP A C 1
ATOM 2200 O O . ASP A 1 278 ? 15.207 7.396 17.774 1.00 58.28 278 ASP A O 1
ATOM 2204 N N . LEU A 1 279 ? 16.282 7.908 15.871 1.00 57.72 279 LEU A N 1
ATOM 2205 C CA . LEU A 1 279 ? 15.523 6.984 15.027 1.00 57.72 279 LEU A CA 1
ATOM 2206 C C . LEU A 1 279 ? 16.078 5.560 14.923 1.00 57.72 279 LEU A C 1
ATOM 2208 O O . LEU A 1 279 ? 15.352 4.708 14.410 1.00 57.72 279 LEU A O 1
ATOM 2212 N N . ASN A 1 280 ? 17.301 5.272 15.397 1.00 55.31 280 ASN A N 1
ATOM 2213 C CA . ASN A 1 280 ? 17.957 3.954 15.251 1.00 55.31 280 ASN A CA 1
ATOM 2214 C C . ASN A 1 280 ? 17.672 3.321 13.868 1.00 55.31 280 ASN A C 1
ATOM 2216 O O . ASN A 1 280 ? 17.074 2.245 13.765 1.00 55.31 280 ASN A O 1
ATOM 2220 N N . PHE A 1 281 ? 18.008 4.070 12.812 1.00 54.34 281 PHE A N 1
ATOM 2221 C CA . PHE A 1 281 ? 17.500 3.866 11.455 1.00 54.34 281 PHE A CA 1
ATOM 2222 C C . PHE A 1 281 ? 17.747 2.441 10.927 1.00 54.34 281 PHE A C 1
ATOM 2224 O O . PHE A 1 281 ? 18.803 1.843 11.138 1.00 54.34 281 PHE A O 1
ATOM 2231 N N . ILE A 1 282 ? 16.755 1.900 10.215 1.00 51.81 282 ILE A N 1
ATOM 2232 C CA . ILE A 1 282 ? 16.845 0.626 9.496 1.00 51.81 282 ILE A CA 1
ATOM 2233 C C . ILE A 1 282 ? 16.540 0.918 8.032 1.00 51.81 282 ILE A C 1
ATOM 2235 O O . ILE A 1 282 ? 15.398 1.243 7.689 1.00 51.81 282 ILE A O 1
ATOM 2239 N N . ASP A 1 283 ? 17.548 0.753 7.183 1.00 49.09 283 ASP A N 1
ATOM 2240 C CA . ASP A 1 283 ? 17.501 1.125 5.763 1.00 49.09 283 ASP A CA 1
ATOM 2241 C C . ASP A 1 283 ? 16.624 0.210 4.892 1.00 49.09 283 ASP A C 1
ATOM 2243 O O . ASP A 1 283 ? 16.388 0.491 3.720 1.00 49.09 283 ASP A O 1
ATOM 2247 N N . ASP A 1 284 ? 16.067 -0.865 5.450 1.00 53.44 284 ASP A N 1
ATOM 2248 C CA . ASP A 1 284 ? 15.473 -1.925 4.649 1.00 53.44 284 ASP A CA 1
ATOM 2249 C C . ASP A 1 284 ? 13.977 -2.160 4.916 1.00 53.44 284 ASP A C 1
ATOM 2251 O O . ASP A 1 284 ? 13.536 -2.393 6.047 1.00 53.44 284 ASP A O 1
ATOM 2255 N N . VA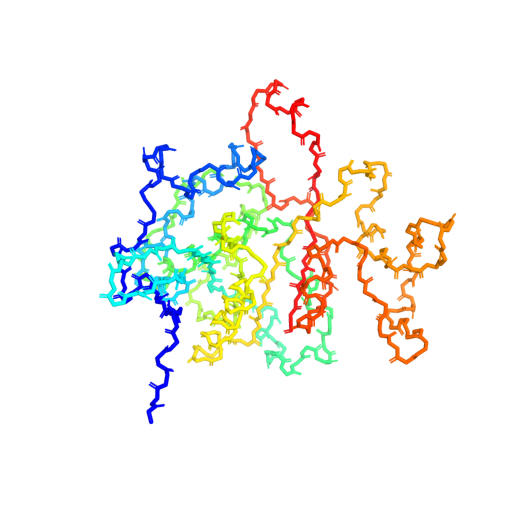L A 1 285 ? 13.191 -2.179 3.836 1.00 52.41 285 VAL A N 1
ATOM 2256 C CA . VAL A 1 285 ? 11.761 -2.523 3.832 1.00 52.41 285 VAL A CA 1
ATOM 2257 C C . VAL A 1 285 ? 11.585 -3.856 3.106 1.00 52.41 285 VAL A C 1
ATOM 2259 O O . VAL A 1 285 ? 12.133 -4.082 2.028 1.00 52.41 285 VAL A O 1
ATOM 2262 N N . ALA A 1 286 ? 10.824 -4.769 3.695 1.00 44.91 286 ALA A N 1
ATOM 2263 C CA . ALA A 1 286 ? 10.482 -6.057 3.109 1.00 44.91 286 ALA A CA 1
ATOM 2264 C C . ALA A 1 286 ? 9.106 -5.981 2.440 1.00 44.91 286 ALA A C 1
ATOM 2266 O O . ALA A 1 286 ? 8.154 -5.462 3.013 1.00 44.91 286 ALA A O 1
ATOM 2267 N N . TYR A 1 287 ? 8.955 -6.550 1.250 1.00 45.16 287 TYR A N 1
ATOM 2268 C CA . TYR A 1 287 ? 7.639 -6.678 0.631 1.00 45.16 287 TYR A CA 1
ATOM 2269 C C . TYR A 1 287 ? 6.958 -7.977 1.038 1.00 45.16 287 TYR A C 1
ATOM 2271 O O . TYR A 1 287 ? 7.539 -9.059 0.916 1.00 45.16 287 TYR A O 1
ATOM 2279 N N . THR A 1 288 ? 5.693 -7.874 1.448 1.00 43.59 288 THR A N 1
ATOM 2280 C CA . THR A 1 288 ? 4.789 -9.022 1.576 1.00 43.59 288 THR A CA 1
ATOM 2281 C C . THR A 1 288 ? 3.651 -8.902 0.560 1.00 43.59 288 THR A C 1
ATOM 2283 O O . THR A 1 288 ? 3.060 -7.841 0.385 1.00 43.59 288 THR A O 1
ATOM 2286 N N . TYR A 1 289 ? 3.366 -9.997 -0.134 1.00 47.31 289 TYR A N 1
ATOM 2287 C CA . TYR A 1 289 ? 2.376 -10.143 -1.204 1.00 47.31 289 TYR A CA 1
ATOM 2288 C C . TYR A 1 289 ? 1.200 -11.044 -0.770 1.00 47.31 289 TYR A C 1
ATOM 2290 O O . TYR A 1 289 ? 1.365 -11.673 0.259 1.00 47.31 289 TYR A O 1
ATOM 2298 N N . ILE A 1 290 ? 0.059 -11.136 -1.488 1.00 40.16 290 ILE A N 1
ATOM 2299 C CA . ILE A 1 290 ? -1.071 -12.094 -1.269 1.00 40.16 290 ILE A CA 1
ATOM 2300 C C . ILE A 1 290 ? -1.424 -12.867 -2.547 1.00 40.16 290 ILE A C 1
ATOM 2302 O O . ILE A 1 290 ? -1.894 -12.233 -3.520 1.00 40.16 290 ILE A O 1
#

Nearest PDB structures (foldseek):
  4pv6-assembly8_N  TM=6.883E-01  e=2.235E-02  Thermoplasma volcanium GSS1
  2cnt-assembly4_D  TM=6.837E-01  e=1.986E-02  Salmonella enterica subsp. enterica serovar Typhimurium str. LT2
  1mk4-assembly1_B  TM=5.302E-01  e=2.235E-02  Bacillus subtilis
  1bo4-assembly1_B  TM=5.713E-01  e=3.186E-02  Serratia marcescens
  4u9w-assembly3_C  TM=4.561E-01  e=9.792E-02  Homo sapiens

Mean predicted aligned error: 7.29 Å

Secondary structure (DSSP, 8-state):
-----SEEEEETTT-GGGS--TT-TTSTTTSSS-GGGTTBHHHHHHGGGTTTSHHHHTTEEEEEE--SSS--EEEEEEEEEEE--HHHHHTTGGGGGGT-GGGGGGS-TTHHHHHHHHHHHHHHHHTTPPPP-----HHHHH-GGGG--SPP-EEEEEEEEE-GGGTTSSHHHHHHHHHHHHHHHTT--EEEEEE--TTGGG-TTS-HHHHTT-BS-STTTS-SB----TT-TT-EETTEEPPBSSHHHHHHHHTT-EEEEEETT---B---HHHHHHHT----EEEEE-